Protein AF-A0A0G0F0T9-F1 (afdb_monomer)

pLDDT: mean 78.22, std 23.95, range [22.8, 98.75]

Secondary structure (DSSP, 8-state):
-EEEEEE-SSSEEEEEEEEEES-TTT-EEEEEEEEEEE-HHHHGGGTS--HHHHHHHHHHHHHHHHHHHHHHTT-TT-GGG--EEEEEEESS-HHHHHHHHHHHHHHHHHHTPEEEEEEHHHHHHHHTTS--GGG--SS------PPSSEEEEEE-SS-EEEEEEEETTEEEEEEEBSSS-HHHHHHHHHHHTTPPSSHHHHHHHHHHHHHHTT---SSPPP-TTTT-SS--B--HHHHHHHHHHHHHHHHHHHHHHHTTT---HHHHHHHHHHHTT---------------------S-----SEEEEETTEEEEEEE--

Structure (mmCIF, N/CA/C/O backbone):
data_AF-A0A0G0F0T9-F1
#
_entry.id   AF-A0A0G0F0T9-F1
#
loop_
_atom_site.group_PDB
_atom_site.id
_atom_site.type_symbol
_atom_site.label_atom_id
_atom_site.label_alt_id
_atom_site.label_comp_id
_atom_site.label_asym_id
_atom_site.label_entity_id
_atom_site.label_seq_id
_atom_site.pdbx_PDB_ins_code
_atom_site.Cartn_x
_atom_site.Cartn_y
_atom_site.Cartn_z
_atom_site.occupancy
_atom_site.B_iso_or_equiv
_atom_site.auth_seq_id
_atom_site.auth_comp_id
_atom_site.auth_asym_id
_atom_site.auth_atom_id
_atom_site.pdbx_PDB_model_num
ATOM 1 N N . MET A 1 1 ? -16.634 6.806 16.292 1.00 94.81 1 MET A N 1
ATOM 2 C CA . MET A 1 1 ? -15.921 5.526 16.424 1.00 94.81 1 MET A CA 1
ATOM 3 C C . MET A 1 1 ? -14.438 5.794 16.240 1.00 94.81 1 MET A C 1
ATOM 5 O O . MET A 1 1 ? -14.114 6.564 15.343 1.00 94.81 1 MET A O 1
ATOM 9 N N . ILE A 1 2 ? -13.561 5.230 17.062 1.00 97.50 2 ILE A N 1
ATOM 10 C CA . ILE A 1 2 ? -12.105 5.273 16.886 1.00 97.50 2 ILE A CA 1
ATOM 11 C C . ILE A 1 2 ? -11.628 3.876 16.486 1.00 97.50 2 ILE A C 1
ATOM 13 O O . ILE A 1 2 ? -11.910 2.884 17.157 1.00 97.50 2 ILE A O 1
ATOM 17 N N . ILE A 1 3 ? -10.922 3.819 15.361 1.00 98.06 3 ILE A N 1
ATOM 18 C CA . ILE A 1 3 ? -10.461 2.603 14.695 1.00 98.06 3 ILE A CA 1
ATOM 19 C C . ILE A 1 3 ? -8.937 2.560 14.784 1.00 98.06 3 ILE A C 1
ATOM 21 O O . ILE A 1 3 ? -8.282 3.537 14.416 1.00 98.06 3 ILE A O 1
ATOM 25 N N . LEU A 1 4 ? -8.373 1.432 15.218 1.00 98.56 4 LEU A N 1
ATOM 26 C CA . LEU A 1 4 ? -6.948 1.139 15.060 1.00 98.56 4 LEU A CA 1
ATOM 27 C C . LEU A 1 4 ? -6.735 0.317 13.780 1.00 98.56 4 LEU A C 1
ATOM 29 O O . LEU A 1 4 ? -7.007 -0.878 13.780 1.00 98.56 4 LEU A O 1
ATOM 33 N N . GLY A 1 5 ? -6.261 0.937 12.701 1.00 98.38 5 GLY A N 1
ATOM 34 C CA . GLY A 1 5 ? -5.885 0.244 11.465 1.00 98.38 5 GLY A CA 1
ATOM 35 C C . GLY A 1 5 ? -4.455 -0.299 11.521 1.00 98.38 5 GLY A C 1
ATOM 36 O O . GLY A 1 5 ? -3.550 0.426 11.935 1.00 98.38 5 GLY A O 1
ATOM 37 N N . ILE A 1 6 ? -4.251 -1.545 11.086 1.00 98.75 6 ILE A N 1
ATOM 38 C CA . ILE A 1 6 ? -2.958 -2.246 11.022 1.00 98.75 6 ILE A CA 1
ATOM 39 C C . ILE A 1 6 ? -2.745 -2.783 9.600 1.00 98.75 6 ILE A C 1
ATOM 41 O O . ILE A 1 6 ? -3.566 -3.549 9.094 1.00 98.75 6 ILE A O 1
ATOM 45 N N . GLU A 1 7 ? -1.622 -2.420 8.980 1.00 98.38 7 GLU A N 1
ATOM 46 C CA . GLU A 1 7 ? -1.255 -2.820 7.618 1.00 98.38 7 GLU A CA 1
ATOM 47 C C . GLU A 1 7 ? 0.169 -3.410 7.581 1.00 98.38 7 GLU A C 1
ATOM 49 O O . GLU A 1 7 ? 1.114 -2.835 8.131 1.00 98.38 7 GLU A O 1
ATOM 54 N N . THR A 1 8 ? 0.284 -4.590 6.962 1.00 98.12 8 THR A N 1
ATOM 55 C CA . THR A 1 8 ? 1.507 -5.392 6.769 1.00 98.12 8 THR A CA 1
ATOM 56 C C . THR A 1 8 ? 1.399 -6.290 5.520 1.00 98.12 8 THR A C 1
ATOM 58 O O . THR A 1 8 ? 1.762 -7.466 5.567 1.00 98.12 8 THR A O 1
ATOM 61 N N . SER A 1 9 ? 0.823 -5.803 4.416 1.00 96.50 9 SER A N 1
ATOM 62 C CA . SER A 1 9 ? 0.595 -6.600 3.198 1.00 96.50 9 SER A CA 1
ATOM 63 C C . SER A 1 9 ? 1.867 -6.941 2.413 1.00 96.50 9 SER A C 1
ATOM 65 O O . SER A 1 9 ? 1.925 -8.011 1.808 1.00 96.50 9 SER A O 1
ATOM 67 N N . CYS A 1 10 ? 2.882 -6.070 2.412 1.00 93.94 10 CYS A N 1
ATOM 68 C CA . CYS A 1 10 ? 4.083 -6.214 1.581 1.00 93.94 10 CYS A CA 1
ATOM 69 C C . CYS A 1 10 ? 5.383 -5.983 2.371 1.00 93.94 10 CYS A C 1
ATOM 71 O O . CYS A 1 10 ? 5.885 -6.915 2.997 1.00 93.94 10 CYS A O 1
ATOM 73 N N . ASP A 1 11 ? 5.932 -4.767 2.335 1.00 93.00 11 ASP A N 1
ATOM 74 C CA . ASP A 1 11 ? 7.202 -4.384 2.962 1.00 93.00 11 ASP A CA 1
ATOM 75 C C . ASP A 1 11 ? 7.106 -3.093 3.792 1.00 93.00 11 ASP A C 1
ATOM 77 O O . ASP A 1 11 ? 8.110 -2.517 4.211 1.00 93.00 11 ASP A O 1
ATOM 81 N N . GLU A 1 12 ? 5.886 -2.668 4.112 1.00 94.94 12 GLU A N 1
ATOM 82 C CA . GLU A 1 12 ? 5.613 -1.521 4.974 1.00 94.94 12 GLU A CA 1
ATOM 83 C C . GLU A 1 12 ? 4.852 -1.958 6.225 1.00 94.94 12 GLU A C 1
ATOM 85 O O . GLU A 1 12 ? 3.918 -2.754 6.169 1.00 94.94 12 GLU A O 1
ATOM 90 N N . THR A 1 13 ? 5.290 -1.474 7.386 1.00 98.38 13 THR A N 1
ATOM 91 C CA . THR A 1 13 ? 4.637 -1.735 8.675 1.00 98.38 13 THR A CA 1
ATOM 92 C C . THR A 1 13 ? 3.937 -0.459 9.099 1.00 98.38 13 THR A C 1
ATOM 94 O O . THR A 1 13 ? 4.610 0.482 9.521 1.00 98.38 13 THR A O 1
ATOM 97 N N . ALA A 1 14 ? 2.615 -0.401 8.970 1.00 98.31 14 ALA A N 1
ATOM 98 C CA . ALA A 1 14 ? 1.849 0.810 9.239 1.00 98.31 14 ALA A CA 1
ATOM 99 C C . ALA A 1 14 ? 0.772 0.581 10.303 1.00 98.31 14 ALA A C 1
ATOM 101 O O . ALA A 1 14 ? 0.099 -0.451 10.333 1.00 98.31 14 ALA A O 1
ATOM 102 N N . VAL A 1 15 ? 0.607 1.574 11.178 1.00 98.62 15 VAL A N 1
ATOM 103 C CA . VAL A 1 15 ? -0.479 1.631 12.162 1.00 98.62 15 VAL A CA 1
ATOM 104 C C . VAL A 1 15 ? -1.085 3.029 12.149 1.00 98.62 15 VAL A C 1
ATOM 106 O O . VAL A 1 15 ? -0.369 4.033 12.122 1.00 98.62 15 VAL A O 1
ATOM 109 N N . SER A 1 16 ? -2.413 3.106 12.176 1.00 97.75 16 SER A N 1
ATOM 110 C CA . SER A 1 16 ? -3.157 4.366 12.213 1.00 97.75 16 SER A CA 1
ATOM 111 C C . SER A 1 16 ? -4.284 4.327 13.239 1.00 97.75 16 SER A C 1
ATOM 113 O O . SER A 1 16 ? -4.943 3.309 13.423 1.00 97.75 16 SER A O 1
ATOM 115 N N . VAL A 1 17 ? -4.512 5.454 13.904 1.00 98.06 17 VAL A N 1
ATOM 116 C CA . VAL A 1 17 ? -5.664 5.705 14.769 1.00 98.06 17 VAL A CA 1
ATOM 117 C C . VAL A 1 17 ? -6.556 6.702 14.042 1.00 98.06 17 VAL A C 1
ATOM 119 O O . VAL A 1 17 ? -6.138 7.831 13.772 1.00 98.06 17 VAL A O 1
ATOM 122 N N . ILE A 1 18 ? -7.774 6.290 13.701 1.00 95.81 18 ILE A N 1
ATOM 123 C CA . ILE A 1 18 ? -8.694 7.053 12.852 1.00 95.81 18 ILE A CA 1
ATOM 124 C C . ILE A 1 18 ? -10.019 7.258 13.584 1.00 95.81 18 ILE A C 1
ATOM 126 O O . ILE A 1 18 ? -10.677 6.299 13.979 1.00 95.81 18 ILE A O 1
ATOM 130 N N . GLU A 1 19 ? -10.450 8.510 13.717 1.00 94.94 19 GLU A N 1
ATOM 131 C CA . GLU A 1 19 ? -11.810 8.845 14.125 1.00 94.94 19 GLU A CA 1
ATOM 132 C C . GLU A 1 19 ? -12.741 8.811 12.903 1.00 94.94 19 GLU A C 1
ATOM 134 O O . GLU A 1 19 ? -12.547 9.556 11.943 1.00 94.94 19 GLU A O 1
ATOM 139 N N . ALA A 1 20 ? -13.774 7.971 12.957 1.00 92.44 20 ALA A N 1
ATOM 140 C CA . ALA A 1 20 ? -14.830 7.843 11.959 1.00 92.44 20 ALA A CA 1
ATOM 141 C C . ALA A 1 20 ? -16.178 8.364 12.497 1.00 92.44 20 ALA A C 1
ATOM 143 O O . ALA A 1 20 ? -16.595 8.031 13.619 1.00 92.44 20 ALA A O 1
ATOM 144 N N . LYS A 1 21 ? -16.865 9.174 11.680 1.00 90.88 21 LYS A N 1
ATOM 145 C CA . LYS A 1 21 ? -18.158 9.828 11.957 1.00 90.88 21 LYS A CA 1
ATOM 146 C C . LYS A 1 21 ? -19.073 9.799 10.722 1.00 90.88 21 LYS A C 1
ATOM 148 O O . LYS A 1 21 ? -18.594 9.763 9.592 1.00 90.88 21 LYS A O 1
ATOM 153 N N . GLY A 1 22 ? -20.387 9.894 10.944 1.00 87.31 22 GLY A N 1
ATOM 154 C CA . GLY A 1 22 ? -21.409 9.895 9.886 1.00 87.31 22 GLY A CA 1
ATOM 155 C C . GLY A 1 22 ? -21.954 8.503 9.544 1.00 87.31 22 GLY A C 1
ATOM 156 O O . GLY A 1 22 ? -21.683 7.530 10.242 1.00 87.31 22 GLY A O 1
ATOM 157 N N . ASP A 1 23 ? -22.744 8.434 8.472 1.00 83.81 23 ASP A N 1
ATOM 158 C CA . ASP A 1 23 ? -23.274 7.201 7.870 1.00 83.81 23 ASP A CA 1
ATOM 159 C C . ASP A 1 23 ? -22.610 6.921 6.506 1.00 83.81 23 ASP A C 1
ATOM 161 O O . ASP A 1 23 ? -21.835 7.736 6.009 1.00 83.81 23 ASP A O 1
ATOM 165 N N . LEU A 1 24 ? -22.964 5.817 5.835 1.00 80.62 24 LEU A N 1
ATOM 166 C CA . LEU A 1 24 ? -22.437 5.467 4.500 1.00 80.62 24 LEU A CA 1
ATOM 167 C C . LEU A 1 24 ? -22.703 6.522 3.396 1.00 80.62 24 LEU A C 1
ATOM 169 O O . LEU A 1 24 ? -22.146 6.412 2.306 1.00 80.62 24 LEU A O 1
ATOM 173 N N . LYS A 1 25 ? -23.537 7.543 3.648 1.00 78.19 25 LYS A N 1
ATOM 174 C CA . LYS A 1 25 ? -23.835 8.660 2.729 1.00 78.19 25 LYS A CA 1
ATOM 175 C C . LYS A 1 25 ? -23.106 9.960 3.099 1.00 78.19 25 LYS A C 1
ATOM 177 O O . LYS A 1 25 ? -23.183 10.927 2.329 1.00 78.19 25 LYS A O 1
ATOM 182 N N . SER A 1 26 ? -22.462 10.000 4.270 1.00 80.19 26 SER A N 1
ATOM 183 C CA . SER A 1 26 ? -21.896 11.195 4.915 1.00 80.19 26 SER A CA 1
ATOM 184 C C . SER A 1 26 ? -20.602 10.938 5.712 1.00 80.19 26 SER A C 1
ATOM 186 O O . SER A 1 26 ? -20.233 11.768 6.552 1.00 80.19 26 SER A O 1
ATOM 188 N N . LEU A 1 27 ? -19.922 9.815 5.434 1.00 84.56 27 LEU A N 1
ATOM 189 C CA . LEU A 1 27 ? -18.663 9.392 6.057 1.00 84.56 27 LEU A CA 1
ATOM 190 C C . LEU A 1 27 ? -17.657 10.543 6.149 1.00 84.56 27 LEU A C 1
ATOM 192 O O . LEU A 1 27 ? -17.376 11.231 5.169 1.00 84.56 27 LEU A O 1
ATOM 196 N N . GLN A 1 28 ? -17.107 10.725 7.343 1.00 85.12 28 GLN A N 1
ATOM 197 C CA . GLN A 1 28 ? -16.040 11.667 7.649 1.00 85.12 28 GLN A CA 1
ATOM 198 C C . GLN A 1 28 ? -14.993 10.941 8.486 1.00 85.12 28 GLN A C 1
ATOM 200 O O . GLN A 1 28 ? -15.313 10.378 9.536 1.00 85.12 28 GLN A O 1
ATOM 205 N N . PHE A 1 29 ? -13.749 10.986 8.019 1.00 88.25 29 PHE A N 1
ATOM 206 C CA . PHE A 1 29 ? -12.599 10.406 8.697 1.00 88.25 29 PHE A CA 1
ATOM 207 C C . PHE A 1 29 ? -11.619 11.503 9.105 1.00 88.25 29 PHE A C 1
ATOM 209 O O . PHE A 1 29 ? -11.365 12.438 8.345 1.00 88.25 29 PHE A O 1
ATOM 216 N N . LYS A 1 30 ? -11.045 11.370 10.300 1.00 90.56 30 LYS A N 1
ATOM 217 C CA . LYS A 1 30 ? -9.940 12.192 10.789 1.00 90.56 30 LYS A CA 1
ATOM 218 C C . LYS A 1 30 ? -8.843 11.266 11.303 1.00 90.56 30 LYS A C 1
ATOM 220 O O . LYS A 1 30 ? -9.084 10.471 12.208 1.00 90.56 30 LYS A O 1
ATOM 225 N N . ILE A 1 31 ? -7.633 11.392 10.766 1.00 93.38 31 ILE A N 1
ATOM 226 C CA . ILE A 1 31 ? -6.457 10.733 11.343 1.00 93.38 31 ILE A CA 1
ATOM 227 C C . ILE A 1 31 ? -6.165 11.422 12.682 1.00 93.38 31 ILE A C 1
ATOM 229 O O . ILE A 1 31 ? -6.009 12.642 12.734 1.00 93.38 31 ILE A O 1
ATOM 233 N N . LEU A 1 32 ? -6.142 10.651 13.769 1.00 95.38 32 LEU A N 1
ATOM 234 C CA . LEU A 1 32 ? -5.699 11.124 15.081 1.00 95.38 32 LEU A CA 1
ATOM 235 C C . LEU A 1 32 ? -4.183 10.960 15.213 1.00 95.38 32 LEU A C 1
ATOM 237 O O . LEU A 1 32 ? -3.505 11.875 15.657 1.00 95.38 32 LEU A O 1
ATOM 241 N N . GLY A 1 33 ? -3.646 9.831 14.749 1.00 96.19 33 GLY A N 1
ATOM 242 C CA . GLY A 1 33 ? -2.210 9.589 14.665 1.00 96.19 33 GLY A CA 1
ATOM 243 C C . GLY A 1 33 ? -1.896 8.451 13.702 1.00 96.19 33 GLY A C 1
ATOM 244 O O . GLY A 1 33 ? -2.709 7.550 13.510 1.00 96.19 33 GLY A O 1
ATOM 245 N N . SER A 1 34 ? -0.723 8.484 13.077 1.00 96.31 34 SER A N 1
ATOM 246 C CA . SER A 1 34 ? -0.254 7.413 12.196 1.00 96.31 34 SER A CA 1
ATOM 247 C C . SER A 1 34 ? 1.265 7.294 12.221 1.00 96.31 34 SER A C 1
ATOM 249 O O . SER A 1 34 ? 1.987 8.282 12.389 1.00 96.31 34 SER A O 1
ATOM 251 N N . ALA A 1 35 ? 1.755 6.073 12.052 1.00 97.69 35 ALA A N 1
ATOM 252 C CA . ALA A 1 35 ? 3.169 5.767 11.912 1.00 97.69 35 ALA A CA 1
ATOM 253 C C . ALA A 1 35 ? 3.349 4.705 10.822 1.00 97.69 35 ALA A C 1
ATOM 255 O O . ALA A 1 35 ? 2.504 3.822 10.660 1.00 97.69 35 ALA A O 1
ATOM 256 N N . VAL A 1 36 ? 4.444 4.812 10.070 1.00 97.06 36 VAL A N 1
ATOM 257 C CA . VAL A 1 36 ? 4.799 3.906 8.972 1.00 97.06 36 VAL A CA 1
ATOM 258 C C . VAL A 1 36 ? 6.293 3.627 9.053 1.00 97.06 36 VAL A C 1
ATOM 260 O O . VAL A 1 36 ? 7.099 4.550 9.162 1.00 97.06 36 VAL A O 1
ATOM 263 N N . ASN A 1 37 ? 6.667 2.355 8.983 1.00 96.88 37 ASN A N 1
ATOM 264 C CA . ASN A 1 37 ? 8.044 1.911 8.848 1.00 96.88 37 ASN A CA 1
ATOM 265 C C . ASN A 1 37 ? 8.191 1.115 7.544 1.00 96.88 37 ASN A C 1
ATOM 267 O O . ASN A 1 37 ? 7.752 -0.034 7.463 1.00 96.88 37 ASN A O 1
ATOM 271 N N . SER A 1 38 ? 8.783 1.754 6.535 1.00 94.56 38 SER A N 1
ATOM 272 C CA . SER A 1 38 ? 9.048 1.167 5.218 1.00 94.56 38 SER A CA 1
ATOM 273 C C . SER A 1 38 ? 10.383 0.417 5.210 1.00 94.56 38 SER A C 1
ATOM 275 O O . SER A 1 38 ? 11.371 0.882 5.785 1.00 94.56 38 SER A O 1
ATOM 277 N N . GLN A 1 39 ? 10.426 -0.748 4.563 1.00 92.81 39 GLN A N 1
ATOM 278 C CA . GLN A 1 39 ? 11.596 -1.633 4.517 1.00 92.81 39 GLN A CA 1
ATOM 279 C C . GLN A 1 39 ? 12.408 -1.497 3.211 1.00 92.81 39 GLN A C 1
ATOM 281 O O . GLN A 1 39 ? 13.336 -2.275 2.981 1.00 92.81 39 GLN A O 1
ATOM 286 N N . ILE A 1 40 ? 12.110 -0.510 2.358 1.00 88.88 40 ILE A N 1
ATOM 287 C CA . ILE A 1 40 ? 12.749 -0.317 1.041 1.00 88.88 40 ILE A CA 1
ATOM 288 C C . ILE A 1 40 ? 14.287 -0.430 1.087 1.00 88.88 40 ILE A C 1
ATOM 290 O O . ILE A 1 40 ? 14.880 -1.132 0.265 1.00 88.88 40 ILE A O 1
ATOM 294 N N . GLU A 1 41 ? 14.952 0.191 2.071 1.00 91.06 41 GLU A N 1
ATOM 295 C CA . GLU A 1 41 ? 16.422 0.173 2.168 1.00 91.06 41 GLU A CA 1
ATOM 296 C C . GLU A 1 41 ? 17.024 -1.215 2.436 1.00 91.06 41 GLU A C 1
ATOM 298 O O . GLU A 1 41 ? 18.165 -1.464 2.045 1.00 91.06 41 GLU A O 1
ATOM 303 N N . ILE A 1 42 ? 16.281 -2.138 3.060 1.00 92.25 42 ILE A N 1
ATOM 304 C CA . ILE A 1 42 ? 16.764 -3.506 3.313 1.00 92.25 42 ILE A CA 1
ATOM 305 C C . ILE A 1 42 ? 16.397 -4.489 2.195 1.00 92.25 42 ILE A C 1
ATOM 307 O O . ILE A 1 42 ? 17.062 -5.515 2.064 1.00 92.25 42 ILE A O 1
ATOM 311 N N . HIS A 1 43 ? 15.398 -4.171 1.364 1.00 88.69 43 HIS A N 1
ATOM 312 C CA . HIS A 1 43 ? 15.048 -4.953 0.168 1.00 88.69 43 HIS A CA 1
ATOM 313 C C . HIS A 1 43 ? 15.838 -4.520 -1.077 1.00 88.69 43 HIS A C 1
ATOM 315 O O . HIS A 1 43 ? 16.093 -5.340 -1.958 1.00 88.69 43 HIS A O 1
ATOM 321 N N . LYS A 1 44 ? 16.326 -3.270 -1.124 1.00 87.50 44 LYS A N 1
ATOM 322 C CA . LYS A 1 44 ? 17.209 -2.730 -2.181 1.00 87.50 44 LYS A CA 1
ATOM 323 C C . LYS A 1 44 ? 18.319 -3.690 -2.655 1.00 87.50 44 LYS A C 1
ATOM 325 O O . LYS A 1 44 ? 18.421 -3.877 -3.867 1.00 87.50 44 LYS A O 1
ATOM 330 N N . PRO A 1 45 ? 19.119 -4.337 -1.776 1.00 88.44 45 PRO A N 1
ATOM 331 C CA . PRO A 1 45 ? 20.182 -5.261 -2.194 1.00 88.44 45 PRO A CA 1
ATOM 332 C C . PRO A 1 45 ? 19.691 -6.522 -2.921 1.00 88.44 45 PRO A C 1
ATOM 334 O O . PRO A 1 45 ? 20.467 -7.156 -3.631 1.00 88.44 45 PRO A O 1
ATOM 337 N N . TYR A 1 46 ? 18.417 -6.887 -2.751 1.00 86.31 46 TYR A N 1
ATOM 338 C CA . TYR A 1 46 ? 17.782 -8.042 -3.391 1.00 86.31 46 TYR A CA 1
ATOM 339 C C . TYR A 1 46 ? 17.080 -7.674 -4.712 1.00 86.31 46 TYR A C 1
ATOM 341 O O . TYR A 1 46 ? 16.687 -8.564 -5.466 1.00 86.31 46 TYR A O 1
ATOM 349 N N . GLY A 1 47 ? 16.937 -6.377 -5.021 1.00 81.75 47 GLY A N 1
ATOM 350 C CA . GLY A 1 47 ? 16.260 -5.892 -6.229 1.00 81.75 47 GLY A CA 1
ATOM 351 C C . GLY A 1 47 ? 14.746 -6.146 -6.246 1.00 81.75 47 GLY A C 1
ATOM 352 O O . GLY A 1 47 ? 14.175 -6.290 -7.329 1.00 81.75 47 GLY A O 1
ATOM 353 N N . GLY A 1 48 ? 14.134 -6.249 -5.062 1.00 84.25 48 GLY A N 1
ATOM 354 C CA . GLY A 1 48 ? 12.717 -6.532 -4.830 1.00 84.25 48 GLY A CA 1
ATOM 355 C C . GLY A 1 48 ? 12.482 -7.068 -3.411 1.00 84.25 48 GLY A C 1
ATOM 356 O O . GLY A 1 48 ? 13.432 -7.424 -2.713 1.00 84.25 48 GLY A O 1
ATOM 357 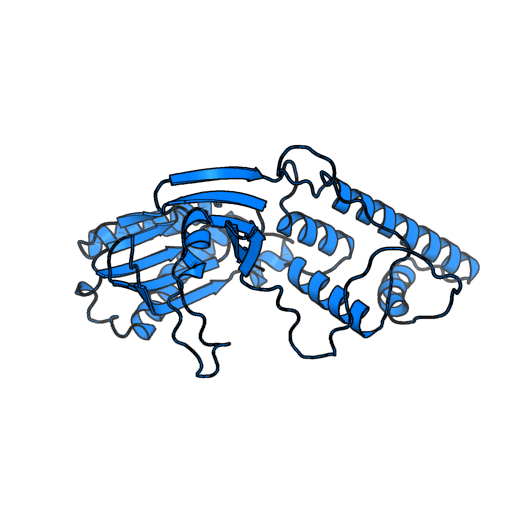N N . VAL A 1 49 ? 11.222 -7.123 -2.973 1.00 88.56 49 VAL A N 1
ATOM 358 C CA . VAL A 1 49 ? 10.849 -7.535 -1.607 1.00 88.56 49 VAL A CA 1
ATOM 359 C C . VAL A 1 49 ? 11.148 -9.015 -1.354 1.00 88.56 49 VAL A C 1
ATOM 361 O O . VAL A 1 49 ? 10.688 -9.887 -2.090 1.00 88.56 49 VAL A O 1
ATOM 364 N N . PHE A 1 50 ? 11.874 -9.319 -0.272 1.00 92.44 50 PHE A N 1
ATOM 365 C CA . PHE A 1 50 ? 12.159 -10.693 0.150 1.00 92.44 50 PHE A CA 1
ATOM 366 C C . PHE A 1 50 ? 11.217 -11.132 1.299 1.00 92.44 50 PHE A C 1
ATOM 368 O O . PHE A 1 50 ? 11.391 -10.673 2.434 1.00 92.44 50 PHE A O 1
ATOM 375 N N . PRO A 1 51 ? 10.233 -12.037 1.078 1.00 92.12 51 PRO A N 1
ATOM 376 C CA . PRO A 1 51 ? 9.118 -12.240 2.019 1.00 92.12 51 PRO A CA 1
ATOM 377 C C . PRO A 1 51 ? 9.512 -12.707 3.430 1.00 92.12 51 PRO A C 1
ATOM 379 O O . PRO A 1 51 ? 8.885 -12.321 4.417 1.00 92.12 51 PRO A O 1
ATOM 382 N N . ALA A 1 52 ? 10.571 -13.515 3.551 1.00 92.94 52 ALA A N 1
ATOM 383 C CA . ALA A 1 52 ? 11.064 -13.988 4.847 1.00 92.94 52 ALA A CA 1
ATOM 384 C C . ALA A 1 52 ? 11.716 -12.866 5.680 1.00 92.94 52 ALA A C 1
ATOM 386 O O . ALA A 1 52 ? 11.638 -12.883 6.909 1.00 92.94 52 ALA A O 1
ATOM 387 N N . LEU A 1 53 ? 12.330 -11.881 5.014 1.00 95.00 53 LEU A N 1
ATOM 388 C CA . LEU A 1 53 ? 12.866 -10.676 5.648 1.00 95.00 53 LEU A CA 1
ATOM 389 C C . LEU A 1 53 ? 11.737 -9.714 6.029 1.00 95.00 53 LEU A C 1
ATOM 391 O O . LEU A 1 53 ? 11.738 -9.210 7.150 1.00 95.00 53 LEU A O 1
ATOM 395 N N . ALA A 1 54 ? 10.740 -9.541 5.154 1.00 95.38 54 ALA A N 1
ATOM 396 C CA . ALA A 1 54 ? 9.601 -8.668 5.425 1.00 95.38 54 ALA A CA 1
ATOM 397 C C . ALA A 1 54 ? 8.827 -9.098 6.679 1.00 95.38 54 ALA A C 1
ATOM 399 O O . ALA A 1 54 ? 8.682 -8.321 7.625 1.00 95.38 54 ALA A O 1
ATOM 400 N N . LYS A 1 55 ? 8.467 -10.388 6.767 1.00 96.81 55 LYS A N 1
ATOM 401 C CA . LYS A 1 55 ? 7.897 -11.011 7.975 1.00 96.81 55 LYS A CA 1
ATOM 402 C C . LYS A 1 55 ? 8.695 -10.700 9.248 1.00 96.81 55 LYS A C 1
ATOM 404 O O . LYS A 1 55 ? 8.109 -10.412 10.292 1.00 96.81 55 LYS A O 1
ATOM 409 N N . ARG A 1 56 ? 10.030 -10.767 9.176 1.00 97.19 56 ARG A N 1
ATOM 410 C CA . ARG A 1 56 ? 10.914 -10.547 10.330 1.00 97.19 56 ARG A CA 1
ATOM 411 C C . ARG A 1 56 ? 10.869 -9.099 10.817 1.00 97.19 56 ARG A C 1
ATOM 413 O O . ARG A 1 56 ? 10.801 -8.881 12.025 1.00 97.19 56 ARG A O 1
ATOM 420 N N . GLU A 1 57 ? 10.880 -8.123 9.913 1.00 97.62 57 GLU A N 1
ATOM 421 C CA . GLU A 1 57 ? 10.818 -6.717 10.319 1.00 97.62 57 GLU A CA 1
ATOM 422 C C . GLU A 1 57 ? 9.403 -6.279 10.723 1.00 97.62 57 GLU A C 1
ATOM 424 O O . GLU A 1 57 ? 9.286 -5.521 11.680 1.00 97.62 57 GLU A O 1
ATOM 429 N N . HIS A 1 58 ? 8.323 -6.819 10.138 1.00 98.44 58 HIS A N 1
ATOM 430 C CA . HIS A 1 58 ? 6.969 -6.588 10.672 1.00 98.44 58 HIS A CA 1
ATOM 431 C C . HIS A 1 58 ? 6.851 -7.066 12.131 1.00 98.44 58 HIS A C 1
ATOM 433 O O . HIS A 1 58 ? 6.371 -6.319 12.983 1.00 98.44 58 HIS A O 1
ATOM 439 N N . LEU A 1 59 ? 7.353 -8.270 12.452 1.00 97.62 59 LEU A N 1
ATOM 440 C CA . LEU A 1 59 ? 7.367 -8.810 13.825 1.00 97.62 59 LEU A CA 1
ATOM 441 C C . LEU A 1 59 ? 8.127 -7.904 14.807 1.00 97.62 59 LEU A C 1
ATOM 443 O O . LEU A 1 59 ? 7.752 -7.804 15.974 1.00 97.62 59 LEU A O 1
ATOM 447 N N . ARG A 1 60 ? 9.199 -7.262 14.336 1.00 97.81 60 ARG A N 1
ATOM 448 C CA . ARG A 1 60 ? 10.050 -6.356 15.114 1.00 97.81 60 ARG A CA 1
ATOM 449 C C . ARG A 1 60 ? 9.422 -4.972 15.292 1.00 97.81 60 ARG A C 1
ATOM 451 O O . ARG A 1 60 ? 9.520 -4.395 16.372 1.00 97.81 60 ARG A O 1
ATOM 458 N N . ASN A 1 61 ? 8.809 -4.441 14.237 1.00 98.31 61 ASN A N 1
ATOM 459 C CA . ASN A 1 61 ? 8.454 -3.029 14.147 1.00 98.31 61 ASN A CA 1
ATOM 460 C C . ASN A 1 61 ? 6.993 -2.761 14.532 1.00 98.31 61 ASN A C 1
ATOM 462 O O . ASN A 1 61 ? 6.720 -1.677 15.036 1.00 98.31 61 ASN A O 1
ATOM 466 N N . LEU A 1 62 ? 6.074 -3.731 14.407 1.00 98.50 62 LEU A N 1
ATOM 467 C CA . LEU A 1 62 ? 4.663 -3.566 14.800 1.00 98.50 62 LEU A CA 1
ATOM 468 C C . LEU A 1 62 ? 4.460 -2.970 16.211 1.00 98.50 62 LEU A C 1
ATOM 470 O O . LEU A 1 62 ? 3.683 -2.022 16.322 1.00 98.50 62 LEU A O 1
ATOM 474 N N . PRO A 1 63 ? 5.160 -3.416 17.279 1.00 98.19 63 PRO A N 1
ATOM 475 C CA . PRO A 1 63 ? 5.024 -2.806 18.607 1.00 98.19 63 PRO A CA 1
ATOM 476 C C . PRO A 1 63 ? 5.497 -1.345 18.665 1.00 98.19 63 PRO A C 1
ATOM 478 O O . PRO A 1 63 ? 4.918 -0.541 19.391 1.00 98.19 63 PRO A O 1
ATOM 481 N N . LEU A 1 64 ? 6.533 -0.999 17.894 1.00 98.25 64 LEU A N 1
ATOM 482 C CA . LEU A 1 64 ? 7.128 0.340 17.855 1.00 98.25 64 LEU A CA 1
ATOM 483 C C . LEU A 1 64 ? 6.223 1.316 17.092 1.00 98.25 64 LEU A C 1
ATOM 485 O O . LEU A 1 64 ? 5.908 2.394 17.592 1.00 98.25 64 LEU A O 1
ATOM 489 N N . VAL A 1 65 ? 5.753 0.899 15.912 1.00 98.25 65 VAL A N 1
ATOM 490 C CA . VAL A 1 65 ? 4.824 1.663 15.066 1.00 98.25 65 VAL A CA 1
ATOM 491 C C . VAL A 1 65 ? 3.475 1.846 15.774 1.00 98.25 65 VAL A C 1
ATOM 493 O O . VAL A 1 65 ? 2.906 2.936 15.730 1.00 98.25 65 VAL A O 1
ATOM 496 N N . LEU A 1 66 ? 2.996 0.832 16.507 1.00 98.56 66 LEU A N 1
ATOM 497 C CA . LEU A 1 66 ? 1.820 0.952 17.371 1.00 98.56 66 LEU A CA 1
ATOM 498 C C . LEU A 1 66 ? 2.016 2.012 18.464 1.00 98.56 66 LEU A C 1
ATOM 500 O O . LEU A 1 66 ? 1.168 2.890 18.614 1.00 98.56 66 LEU A O 1
ATOM 504 N N . GLU A 1 67 ? 3.119 1.962 19.220 1.00 98.06 67 GLU A N 1
ATOM 505 C CA . GLU A 1 67 ? 3.364 2.940 20.288 1.00 98.06 67 GLU A CA 1
ATOM 506 C C . GLU A 1 67 ? 3.485 4.371 19.733 1.00 98.06 67 GLU A C 1
ATOM 508 O O . GLU A 1 67 ? 2.989 5.318 20.344 1.00 98.06 67 GLU A O 1
ATOM 513 N N . GLU A 1 68 ? 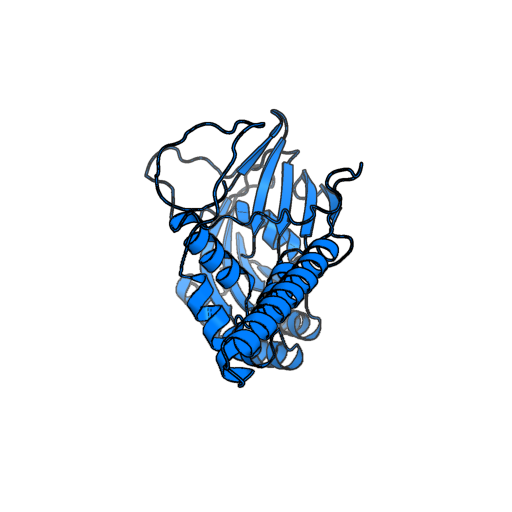4.106 4.543 18.564 1.00 98.31 68 GLU A N 1
ATOM 514 C CA . GLU A 1 68 ? 4.227 5.837 17.891 1.00 98.31 68 GLU A CA 1
ATOM 515 C C . GLU A 1 68 ? 2.869 6.378 17.412 1.00 98.31 68 GLU A C 1
ATOM 517 O O . GLU A 1 68 ? 2.554 7.545 17.658 1.00 98.31 68 GLU A O 1
ATOM 522 N N . ALA A 1 69 ? 2.032 5.542 16.787 1.00 98.25 69 ALA A N 1
ATOM 523 C CA . ALA A 1 69 ? 0.693 5.932 16.344 1.00 98.25 69 ALA A CA 1
ATOM 524 C C . ALA A 1 69 ? -0.215 6.320 17.528 1.00 98.25 69 ALA A C 1
ATOM 526 O O . ALA A 1 69 ? -0.895 7.345 17.467 1.00 98.25 69 ALA A O 1
ATOM 527 N N . LEU A 1 70 ? -0.172 5.558 18.629 1.00 98.19 70 LEU A N 1
ATOM 528 C CA . LEU A 1 70 ? -0.929 5.840 19.855 1.00 98.19 70 LEU A CA 1
ATOM 529 C C . LEU A 1 70 ? -0.460 7.115 20.577 1.00 98.19 70 LEU A C 1
ATOM 531 O O . LEU A 1 70 ? -1.292 7.848 21.115 1.00 98.19 70 LEU A O 1
ATOM 535 N N . LYS A 1 71 ? 0.852 7.405 20.570 1.00 97.75 71 LYS A N 1
ATOM 536 C CA . LYS A 1 71 ? 1.417 8.675 21.071 1.00 97.75 71 LYS A CA 1
ATOM 537 C C . LYS A 1 71 ? 0.945 9.861 20.235 1.00 97.75 71 LYS A C 1
ATOM 539 O O . LYS A 1 71 ? 0.475 10.844 20.793 1.00 97.75 71 LYS A O 1
ATOM 544 N N . LYS A 1 72 ? 1.040 9.766 18.904 1.00 97.44 72 LYS A N 1
ATOM 545 C CA . LYS A 1 72 ? 0.586 10.821 17.978 1.00 97.44 72 LYS A CA 1
ATOM 546 C C . LYS A 1 72 ? -0.910 11.120 18.118 1.00 97.44 72 LYS A C 1
ATOM 548 O O . LYS A 1 72 ? -1.308 12.265 17.951 1.00 97.44 72 LYS A O 1
ATOM 553 N N . ALA A 1 73 ? -1.705 10.102 18.447 1.00 96.94 73 ALA A N 1
ATOM 554 C CA . ALA A 1 73 ? -3.147 10.201 18.641 1.00 96.94 73 ALA A CA 1
ATOM 555 C C . ALA A 1 73 ? -3.595 10.670 20.040 1.00 96.94 73 ALA A C 1
ATOM 557 O O . ALA A 1 73 ? -4.797 10.825 20.238 1.00 96.94 73 ALA A O 1
ATOM 558 N N . ASP A 1 74 ? -2.673 10.874 20.989 1.00 96.19 74 ASP A N 1
ATOM 559 C CA . ASP A 1 74 ? -2.958 11.251 22.387 1.00 96.19 74 ASP A CA 1
ATOM 560 C C . ASP A 1 74 ? -3.903 10.269 23.127 1.00 96.19 74 ASP A C 1
ATOM 562 O O . ASP A 1 74 ? -4.777 10.649 23.909 1.00 96.19 74 ASP A O 1
ATOM 566 N N . ILE A 1 75 ? -3.747 8.963 22.850 1.00 95.12 75 ILE A N 1
ATOM 567 C CA . ILE A 1 75 ? -4.537 7.883 23.480 1.00 95.12 75 ILE A CA 1
ATOM 568 C C . ILE A 1 75 ? -3.700 6.713 24.021 1.00 95.12 75 ILE A C 1
ATOM 570 O O . ILE A 1 75 ? -4.265 5.692 24.404 1.00 95.12 75 ILE A O 1
ATOM 574 N N . LYS A 1 76 ? -2.363 6.820 24.067 1.00 91.94 76 LYS A N 1
ATOM 575 C CA . LYS A 1 76 ? -1.492 5.718 24.530 1.00 91.94 76 LYS A CA 1
ATOM 576 C C . LYS A 1 76 ? -1.895 5.179 25.909 1.00 91.94 76 LYS A C 1
ATOM 578 O O . LYS A 1 76 ? -1.908 3.966 26.101 1.00 91.94 76 LYS A O 1
ATOM 583 N N . ASP A 1 77 ? -2.221 6.073 26.836 1.00 92.38 77 ASP A N 1
ATOM 584 C CA . ASP A 1 77 ? -2.533 5.727 28.226 1.00 92.38 77 ASP A CA 1
ATOM 585 C C . ASP A 1 77 ? -4.053 5.568 28.471 1.00 92.38 77 ASP A C 1
ATOM 587 O O . ASP A 1 77 ? -4.488 5.386 29.604 1.00 92.38 77 ASP A O 1
ATOM 591 N N . ASP A 1 78 ? -4.862 5.613 27.403 1.00 93.44 78 ASP A N 1
ATOM 592 C CA . ASP A 1 78 ? -6.328 5.506 27.413 1.00 93.44 78 ASP A CA 1
ATOM 593 C C . ASP A 1 78 ? -6.803 4.696 26.191 1.00 93.44 78 ASP A C 1
ATOM 595 O O . ASP A 1 78 ? -7.435 5.193 25.253 1.00 93.44 78 ASP A O 1
ATOM 599 N N . LEU A 1 79 ? -6.421 3.417 26.190 1.00 92.94 79 LEU A N 1
ATOM 600 C CA . LEU A 1 79 ? -6.697 2.464 25.110 1.00 92.94 79 LEU A CA 1
ATOM 601 C C . LEU A 1 79 ? -8.187 2.110 24.995 1.00 92.94 79 LEU A C 1
ATOM 603 O O . LEU A 1 79 ? -8.619 1.589 23.965 1.00 92.94 79 LEU A O 1
ATOM 607 N N . ASP A 1 80 ? -8.985 2.405 26.024 1.00 94.12 80 ASP A N 1
ATOM 608 C CA . ASP A 1 80 ? -10.413 2.102 26.021 1.00 94.12 80 ASP A CA 1
ATOM 609 C C . ASP A 1 80 ? -11.208 2.943 25.023 1.00 94.12 80 ASP A C 1
ATOM 611 O O . ASP A 1 80 ? -12.223 2.464 24.513 1.00 94.12 80 ASP A O 1
ATOM 615 N N . LYS 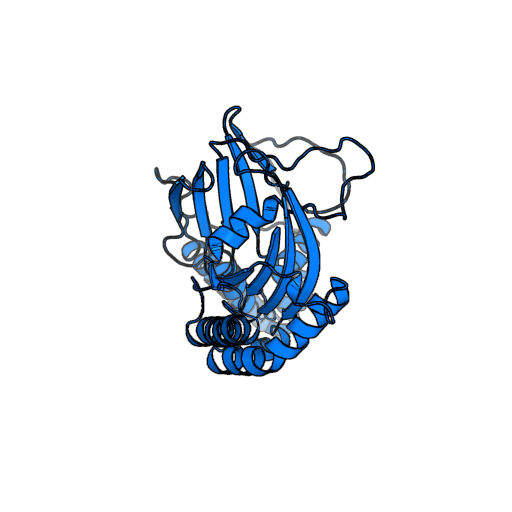A 1 81 ? -10.683 4.120 24.652 1.00 96.00 81 LYS A N 1
ATOM 616 C CA . LYS A 1 81 ? -11.167 4.950 23.539 1.00 96.00 81 LYS A CA 1
ATOM 617 C C . LYS A 1 81 ? -11.204 4.232 22.188 1.00 96.00 81 LYS A C 1
ATOM 619 O O . LYS A 1 81 ? -11.929 4.687 21.310 1.00 96.00 81 LYS A O 1
ATOM 624 N N . ILE A 1 82 ? -10.415 3.175 21.979 1.00 98.06 82 ILE A N 1
ATOM 625 C CA . ILE A 1 82 ? -10.439 2.392 20.736 1.00 98.06 82 ILE A CA 1
ATOM 626 C C . ILE A 1 82 ? -11.684 1.501 20.760 1.00 98.06 82 ILE A C 1
ATOM 628 O O . ILE A 1 82 ? -11.841 0.688 21.669 1.00 98.06 82 ILE A O 1
ATOM 632 N N . ASP A 1 83 ? -12.549 1.628 19.753 1.00 98.19 83 ASP A N 1
ATOM 633 C CA . ASP A 1 83 ? -13.754 0.801 19.622 1.00 98.19 83 ASP A CA 1
ATOM 634 C C . ASP A 1 83 ? -13.431 -0.546 18.953 1.00 98.19 83 ASP A C 1
ATOM 636 O O . ASP A 1 83 ? -13.849 -1.608 19.421 1.00 98.19 83 ASP A O 1
ATOM 640 N N . ILE A 1 84 ? -12.677 -0.501 17.847 1.00 98.38 84 ILE A N 1
ATOM 641 C CA . ILE A 1 84 ? -12.351 -1.658 17.001 1.00 98.38 84 ILE A CA 1
ATOM 642 C C . ILE A 1 84 ? -10.912 -1.605 16.475 1.00 98.38 84 ILE A C 1
ATOM 644 O O . ILE A 1 84 ? -10.325 -0.534 16.300 1.00 98.38 84 ILE A O 1
ATOM 648 N N . ILE A 1 85 ? -10.373 -2.780 16.159 1.00 98.75 85 ILE A N 1
ATOM 649 C CA . ILE A 1 85 ? -9.116 -2.958 15.429 1.00 98.75 85 ILE A CA 1
ATOM 650 C C . ILE A 1 85 ? -9.463 -3.420 14.011 1.00 98.75 85 ILE A C 1
ATOM 652 O O . ILE A 1 85 ? -10.228 -4.363 13.843 1.00 98.75 85 ILE A O 1
ATOM 656 N N . ALA A 1 86 ? -8.904 -2.776 12.993 1.00 98.56 86 ALA A N 1
ATOM 657 C CA . ALA A 1 86 ? -9.001 -3.181 11.595 1.00 98.56 86 ALA A CA 1
ATOM 658 C C . ALA A 1 86 ? -7.635 -3.701 11.126 1.00 98.56 86 ALA A C 1
ATOM 660 O O . ALA A 1 86 ? -6.613 -3.081 11.421 1.00 98.56 86 ALA A O 1
ATOM 661 N N . VAL A 1 87 ? -7.594 -4.833 10.421 1.00 98.75 87 VAL A N 1
ATOM 662 C CA . VAL A 1 87 ? -6.334 -5.449 9.97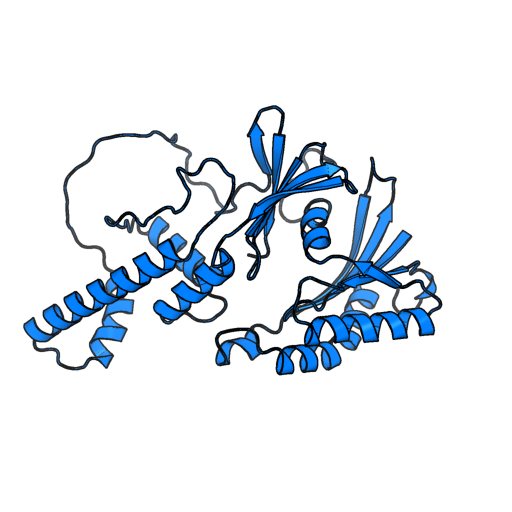7 1.00 98.75 87 VAL A CA 1
ATOM 663 C C . VAL A 1 87 ? -6.437 -6.001 8.562 1.00 98.75 87 VAL A C 1
ATOM 665 O O . VAL A 1 87 ? -7.359 -6.755 8.242 1.00 98.75 87 VAL A O 1
ATOM 668 N N . THR A 1 88 ? -5.468 -5.652 7.715 1.00 98.50 88 THR A N 1
ATOM 669 C CA . THR A 1 88 ? -5.435 -6.132 6.332 1.00 98.50 88 THR A CA 1
ATOM 670 C C . THR A 1 88 ? -5.201 -7.641 6.275 1.00 98.50 88 THR A C 1
ATOM 672 O O . THR A 1 88 ? -4.203 -8.153 6.783 1.00 98.50 88 THR A O 1
ATOM 675 N N . VAL A 1 89 ? -6.123 -8.356 5.620 1.00 98.12 89 VAL A N 1
ATOM 676 C CA . VAL A 1 89 ? -6.047 -9.815 5.403 1.00 98.12 89 VAL A CA 1
ATOM 677 C C . VAL A 1 89 ? -5.662 -10.210 3.975 1.00 98.12 89 VAL A C 1
ATOM 679 O O . VAL A 1 89 ? -5.376 -11.377 3.723 1.00 98.12 89 VAL A O 1
ATOM 682 N N . GLY A 1 90 ? -5.633 -9.254 3.044 1.00 95.62 90 GLY A N 1
ATOM 683 C CA . GLY A 1 90 ? -5.141 -9.443 1.679 1.00 95.62 90 GLY A CA 1
ATOM 684 C C . GLY A 1 90 ? -5.789 -8.496 0.655 1.00 95.62 90 GLY A C 1
ATOM 685 O O . GLY A 1 90 ? -6.716 -7.763 1.010 1.00 95.62 90 GLY A O 1
ATOM 686 N N . PRO A 1 91 ? -5.356 -8.515 -0.621 1.00 93.56 91 PRO A N 1
ATOM 687 C CA . PRO A 1 91 ? -4.197 -9.250 -1.148 1.00 93.56 91 PRO A CA 1
ATOM 688 C C . PRO A 1 91 ? -2.860 -8.787 -0.538 1.00 93.56 91 PRO A C 1
ATOM 690 O O . PRO A 1 91 ? -2.790 -7.745 0.109 1.00 93.56 91 PRO A O 1
ATOM 693 N N . GLY A 1 92 ? -1.811 -9.596 -0.697 1.00 92.81 92 GLY A N 1
ATOM 694 C CA . GLY A 1 92 ? -0.482 -9.341 -0.133 1.00 92.81 92 GLY A CA 1
ATOM 695 C C . GLY A 1 92 ? 0.355 -10.615 0.025 1.00 92.81 92 GLY A C 1
ATOM 696 O O . GLY A 1 92 ? -0.074 -11.714 -0.327 1.00 92.81 92 GLY A O 1
ATOM 697 N N . LEU A 1 93 ? 1.556 -10.469 0.579 1.00 93.94 93 LEU A N 1
ATOM 698 C CA . LEU A 1 93 ? 2.466 -11.563 0.904 1.00 93.94 93 LEU A CA 1
ATOM 699 C C . LEU A 1 93 ? 1.971 -12.305 2.155 1.00 93.94 93 LEU A C 1
ATOM 701 O O . LEU A 1 93 ? 1.992 -11.757 3.255 1.00 93.94 93 LEU A O 1
ATOM 705 N N . GLU A 1 94 ? 1.596 -13.580 2.014 1.00 95.94 94 GLU A N 1
ATOM 706 C CA . GLU A 1 94 ? 1.143 -14.449 3.120 1.00 95.94 94 GLU A CA 1
ATOM 707 C C . GLU A 1 94 ? 2.027 -14.373 4.392 1.00 95.94 94 GLU A C 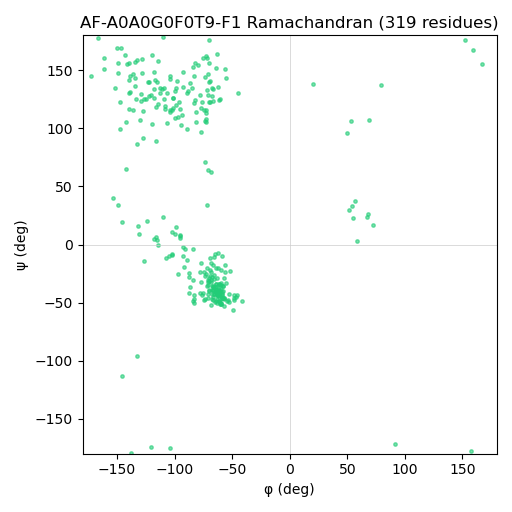1
ATOM 709 O O . GLU A 1 94 ? 1.467 -14.196 5.481 1.00 95.94 94 GLU A O 1
ATOM 714 N N . PRO A 1 95 ? 3.378 -14.375 4.309 1.00 95.88 95 PRO A N 1
ATOM 715 C CA . PRO A 1 95 ? 4.227 -14.308 5.500 1.00 95.88 95 PRO A CA 1
ATOM 716 C C . PRO A 1 95 ? 4.137 -12.962 6.238 1.00 95.88 95 PRO A C 1
ATOM 718 O O . PRO A 1 95 ? 4.352 -12.908 7.454 1.00 95.88 95 PRO A O 1
ATOM 721 N N . ALA A 1 96 ? 3.837 -11.886 5.507 1.00 96.75 96 ALA A N 1
ATOM 722 C CA . ALA A 1 96 ? 3.689 -10.531 6.021 1.00 96.75 96 ALA A CA 1
ATOM 723 C C . ALA A 1 96 ? 2.279 -10.321 6.600 1.00 96.75 96 ALA A C 1
ATOM 725 O O . ALA A 1 96 ? 2.155 -9.981 7.777 1.00 96.75 96 ALA A O 1
ATOM 726 N N . LEU A 1 97 ? 1.230 -10.666 5.842 1.00 98.12 97 LEU A N 1
ATOM 727 C CA . LEU A 1 97 ? -0.177 -10.590 6.261 1.00 98.12 97 LEU A CA 1
ATOM 728 C C . LEU A 1 97 ? -0.428 -11.313 7.591 1.00 98.12 97 LEU A C 1
ATOM 730 O O . LEU A 1 97 ? -0.956 -10.725 8.535 1.00 98.12 97 LEU A O 1
ATOM 734 N N . TRP A 1 98 ? 0.035 -12.562 7.728 1.00 98.19 98 TRP A N 1
ATOM 735 C CA . TRP A 1 98 ? -0.104 -13.305 8.986 1.00 98.19 98 TRP A CA 1
ATOM 736 C C . TRP A 1 98 ? 0.574 -12.636 10.180 1.00 98.19 98 TRP A C 1
ATOM 738 O O . TRP A 1 98 ? 0.214 -12.934 11.319 1.00 98.19 98 TRP A O 1
ATOM 748 N N . THR A 1 99 ? 1.551 -11.758 9.960 1.00 98.12 99 THR A N 1
ATOM 749 C CA . THR A 1 99 ? 2.223 -11.036 11.042 1.00 98.12 99 THR A CA 1
ATOM 750 C C . THR A 1 99 ? 1.319 -9.947 11.616 1.00 98.12 99 THR A C 1
ATOM 752 O O . THR A 1 99 ? 1.136 -9.911 12.834 1.00 98.12 99 THR A O 1
ATOM 755 N N . GLY A 1 100 ? 0.676 -9.143 10.762 1.00 98.50 100 GLY A N 1
ATOM 756 C CA . GLY A 1 100 ? -0.363 -8.193 11.166 1.00 98.50 100 GLY A CA 1
ATOM 757 C C . GLY A 1 100 ? -1.567 -8.886 11.807 1.00 98.50 100 GLY A C 1
ATOM 758 O O . GLY A 1 100 ? -1.950 -8.534 12.921 1.00 98.50 100 GLY A O 1
ATOM 759 N N . ILE A 1 101 ? -2.103 -9.937 11.172 1.00 98.75 101 ILE A N 1
ATOM 760 C CA . ILE A 1 101 ? -3.268 -10.699 11.669 1.00 98.75 101 ILE A CA 1
ATOM 761 C C . ILE A 1 101 ? -3.008 -11.268 13.075 1.00 98.75 101 ILE A C 1
ATOM 763 O O . ILE A 1 101 ? -3.766 -11.002 14.006 1.00 98.75 101 ILE A O 1
ATOM 767 N N . ASN A 1 102 ? -1.902 -11.998 13.274 1.00 98.62 102 ASN A N 1
ATOM 768 C CA . ASN A 1 102 ? -1.569 -12.586 14.581 1.00 98.62 102 ASN A CA 1
ATOM 769 C C . ASN A 1 102 ? -1.240 -11.541 15.661 1.00 98.62 102 ASN A C 1
ATOM 771 O O . ASN A 1 102 ? -1.210 -11.887 16.845 1.00 98.62 102 ASN A O 1
ATOM 775 N N . PHE A 1 103 ? -0.936 -10.299 15.281 1.00 98.69 103 PHE A N 1
ATOM 776 C CA . PHE A 1 103 ? -0.739 -9.187 16.207 1.00 98.69 103 PHE A CA 1
ATOM 777 C C . PHE A 1 103 ? -2.085 -8.553 16.582 1.00 98.69 103 PHE A C 1
ATOM 779 O O . PHE A 1 103 ? -2.387 -8.445 17.769 1.00 98.69 103 PHE A O 1
ATOM 786 N N . ALA A 1 104 ? -2.932 -8.251 15.594 1.00 98.69 104 ALA A N 1
ATOM 787 C CA . ALA A 1 104 ? -4.279 -7.715 15.783 1.00 98.69 104 ALA A CA 1
ATOM 788 C C . ALA A 1 104 ? -5.159 -8.626 16.658 1.00 98.69 104 ALA A C 1
ATOM 790 O O . ALA A 1 104 ? -5.741 -8.148 17.627 1.00 98.69 104 ALA A O 1
ATOM 791 N N . GLU A 1 105 ? -5.173 -9.939 16.404 1.00 98.56 105 GLU A N 1
ATOM 792 C CA . GLU A 1 105 ? -5.893 -10.932 17.222 1.00 98.56 105 GLU A CA 1
ATOM 793 C C . GLU A 1 105 ? -5.449 -10.929 18.695 1.00 98.56 105 GLU A C 1
ATOM 795 O O . GLU A 1 105 ? -6.266 -11.003 19.617 1.00 98.56 105 GLU A O 1
ATOM 800 N N . LYS A 1 106 ? -4.140 -10.790 18.947 1.00 98.44 106 LYS A N 1
ATOM 801 C CA . LYS A 1 106 ? -3.600 -10.713 20.314 1.00 98.44 106 LYS A CA 1
ATOM 802 C C . LYS A 1 106 ? -3.981 -9.405 21.001 1.00 98.44 106 LYS A C 1
ATOM 804 O O . LYS A 1 106 ? -4.326 -9.444 22.179 1.00 98.44 106 LYS A O 1
ATOM 809 N N . LEU A 1 107 ? -3.951 -8.278 20.286 1.00 97.69 107 LEU A N 1
ATOM 810 C CA . LEU A 1 107 ? -4.398 -6.983 20.808 1.00 97.69 107 LEU A CA 1
ATOM 811 C C . LEU A 1 107 ? -5.900 -6.993 21.111 1.00 97.69 107 LEU A C 1
ATOM 813 O O . LEU A 1 107 ? -6.285 -6.668 22.228 1.00 97.69 107 LEU A O 1
ATOM 817 N N . GLY A 1 108 ? -6.739 -7.443 20.173 1.00 98.12 108 GLY A N 1
ATOM 818 C CA . GLY A 1 108 ? -8.191 -7.521 20.349 1.00 98.12 108 GLY A CA 1
ATOM 819 C C . GLY A 1 108 ? -8.572 -8.369 21.561 1.00 98.12 108 GLY A C 1
ATOM 820 O O . GLY A 1 108 ? -9.316 -7.914 22.431 1.00 98.12 108 GLY A O 1
ATOM 821 N N . LYS A 1 109 ? -7.951 -9.547 21.710 1.00 98.12 109 LYS A N 1
ATOM 822 C CA . LYS A 1 109 ? -8.108 -10.393 22.903 1.00 98.12 109 LYS A CA 1
ATOM 823 C C . LYS A 1 109 ? -7.581 -9.741 24.188 1.00 98.12 109 LYS A C 1
ATOM 825 O O . LYS A 1 109 ? -8.166 -9.949 25.246 1.00 98.12 109 LYS A O 1
ATOM 830 N N . SER A 1 110 ? -6.484 -8.985 24.119 1.00 97.31 110 SER A N 1
ATOM 831 C CA . SER A 1 110 ? -5.875 -8.326 25.283 1.00 97.31 110 SER A CA 1
ATOM 832 C C . SER A 1 110 ? -6.596 -7.051 25.728 1.00 97.31 110 SER A C 1
ATOM 834 O O . SER A 1 110 ? -6.422 -6.648 26.876 1.00 97.31 110 SER A O 1
ATOM 836 N N . TRP A 1 111 ? -7.343 -6.397 24.838 1.00 96.94 111 TRP A N 1
ATOM 837 C CA . TRP A 1 111 ? -8.030 -5.121 25.081 1.00 96.94 111 TRP A CA 1
ATOM 838 C C . TRP A 1 111 ? -9.563 -5.248 25.046 1.00 96.94 111 TRP A C 1
ATOM 840 O O . TR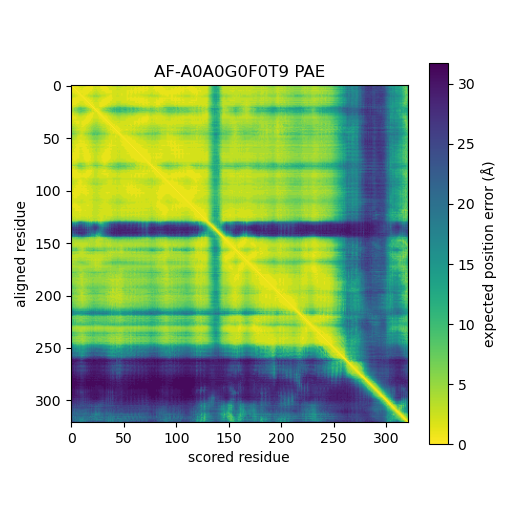P A 1 111 ? -10.267 -4.256 25.204 1.00 96.94 111 TRP A O 1
ATOM 850 N N . GLY A 1 112 ? -10.098 -6.449 24.802 1.00 97.31 112 GLY A N 1
ATOM 851 C CA . GLY A 1 112 ? -11.539 -6.692 24.683 1.00 97.31 112 GLY A CA 1
ATOM 852 C C . GLY A 1 112 ? -12.191 -6.039 23.457 1.00 97.31 112 GLY A C 1
ATOM 853 O O . GLY A 1 112 ? -13.390 -5.771 23.485 1.00 97.31 112 GLY A O 1
ATOM 854 N N . LYS A 1 113 ? -11.420 -5.751 22.399 1.00 98.06 113 LYS A N 1
ATOM 855 C CA . LYS A 1 113 ? -11.888 -5.047 21.192 1.00 98.06 113 LYS A CA 1
ATOM 856 C C . LYS A 1 113 ? -12.084 -6.023 20.031 1.00 98.06 113 LYS A C 1
ATOM 858 O O . LYS A 1 113 ? -11.320 -6.976 19.881 1.00 98.06 113 LYS A O 1
ATOM 863 N N . ALA A 1 114 ? -13.090 -5.776 19.194 1.00 98.31 114 ALA A N 1
ATOM 864 C CA . ALA A 1 114 ? -13.332 -6.591 18.006 1.00 98.31 114 ALA A CA 1
ATOM 865 C C . ALA A 1 114 ? -12.244 -6.358 16.944 1.00 98.31 114 ALA A C 1
ATOM 867 O O . ALA A 1 114 ? -11.837 -5.217 16.711 1.00 98.31 114 ALA A O 1
ATOM 868 N N . VAL A 1 115 ? -11.810 -7.438 16.290 1.00 98.69 115 VAL A N 1
ATOM 869 C CA . VAL A 1 115 ? -10.884 -7.406 15.151 1.00 98.69 115 VAL A CA 1
ATOM 870 C C . VAL A 1 115 ? -11.689 -7.581 13.866 1.00 98.69 115 VAL A C 1
ATOM 872 O O . VAL A 1 115 ? -12.476 -8.518 13.739 1.00 98.69 115 VAL A O 1
ATOM 875 N N . ILE A 1 116 ? -11.519 -6.653 12.929 1.00 98.44 116 ILE A N 1
ATOM 876 C CA . ILE A 1 116 ? -12.248 -6.581 11.665 1.00 98.44 116 ILE A CA 1
ATOM 877 C C . ILE A 1 116 ? -11.257 -6.821 10.513 1.00 98.44 116 ILE A C 1
ATOM 879 O O . ILE A 1 116 ? -10.300 -6.054 10.378 1.00 98.44 116 ILE A O 1
ATOM 883 N N . PRO A 1 117 ? -11.456 -7.852 9.674 1.00 98.38 117 PRO A N 1
ATOM 884 C CA . PRO A 1 117 ? -10.610 -8.079 8.509 1.00 98.38 117 PRO A CA 1
ATOM 885 C C . PRO A 1 117 ? -10.895 -7.032 7.424 1.00 98.38 117 PRO A C 1
ATOM 887 O O . PRO A 1 117 ? -12.053 -6.792 7.082 1.00 98.38 117 PRO A O 1
ATOM 890 N N . THR A 1 118 ? -9.850 -6.432 6.853 1.00 97.06 118 THR A N 1
ATOM 891 C CA . THR A 1 118 ? -9.953 -5.454 5.758 1.00 97.06 118 THR A CA 1
ATOM 892 C C . THR A 1 118 ? -9.252 -5.929 4.490 1.00 97.06 118 THR A C 1
ATOM 894 O O . THR A 1 118 ? -8.244 -6.639 4.536 1.00 97.06 118 THR A O 1
ATOM 897 N N . ASN A 1 119 ? -9.782 -5.529 3.333 1.00 95.12 119 ASN A N 1
ATOM 898 C CA . ASN A 1 119 ? -9.140 -5.754 2.044 1.00 95.12 119 ASN A CA 1
ATOM 899 C C . ASN A 1 119 ? -8.187 -4.590 1.713 1.00 95.12 119 ASN A C 1
ATOM 901 O O . ASN A 1 119 ? -8.572 -3.425 1.804 1.00 95.12 119 ASN A O 1
ATOM 905 N N . HIS A 1 120 ? -6.961 -4.908 1.299 1.00 93.94 120 HIS A N 1
ATOM 906 C CA . HIS A 1 120 ? -5.911 -3.927 1.004 1.00 93.94 120 HIS A CA 1
ATOM 907 C C . HIS A 1 120 ? -6.332 -2.934 -0.097 1.00 93.94 120 HIS A C 1
ATOM 909 O O . HIS A 1 120 ? -6.221 -1.719 0.063 1.00 93.94 120 HIS A O 1
ATOM 915 N N . MET A 1 121 ? -6.923 -3.442 -1.184 1.00 88.94 121 MET A N 1
ATOM 916 C CA . MET A 1 121 ? -7.369 -2.617 -2.312 1.00 88.94 121 MET A CA 1
ATOM 917 C C . MET A 1 121 ? -8.592 -1.760 -1.954 1.00 88.94 121 MET A C 1
ATOM 919 O O . MET A 1 121 ? -8.726 -0.649 -2.455 1.00 88.94 121 MET A O 1
ATOM 923 N N . GLU A 1 122 ? -9.461 -2.213 -1.045 1.00 90.12 122 GLU A N 1
ATOM 924 C CA . GLU A 1 122 ? -10.527 -1.364 -0.485 1.00 90.12 122 GLU A CA 1
ATOM 925 C C . GLU A 1 122 ? -9.970 -0.228 0.377 1.00 90.12 122 GLU A C 1
ATOM 927 O O . GLU A 1 122 ? -10.499 0.881 0.316 1.00 90.12 122 GLU A O 1
ATOM 932 N N . GLY A 1 123 ? -8.879 -0.466 1.113 1.00 90.25 123 GLY A N 1
ATOM 933 C CA . GLY A 1 123 ? -8.124 0.583 1.802 1.00 90.25 123 GLY A CA 1
ATOM 934 C C . GLY A 1 123 ? -7.635 1.663 0.834 1.00 90.25 123 GLY A C 1
ATOM 935 O O . GLY A 1 123 ? -7.856 2.851 1.071 1.00 90.25 123 GLY A O 1
ATOM 936 N N . HIS A 1 124 ? -7.075 1.257 -0.310 1.00 88.38 124 HIS A N 1
ATOM 937 C CA . HIS A 1 124 ? -6.668 2.176 -1.380 1.00 88.38 124 HIS A CA 1
ATOM 938 C C . HIS A 1 124 ? -7.835 2.952 -1.992 1.00 88.38 124 HIS A C 1
ATOM 940 O O . HIS A 1 124 ? -7.724 4.165 -2.165 1.00 88.38 124 HIS A O 1
ATOM 946 N N . ILE A 1 125 ? -8.980 2.313 -2.253 1.00 87.19 125 ILE A N 1
ATOM 947 C CA . ILE A 1 125 ? -10.188 3.013 -2.731 1.00 87.19 125 ILE A CA 1
ATOM 948 C C . ILE A 1 125 ? -10.696 4.016 -1.680 1.00 87.19 125 ILE A C 1
ATOM 950 O O . ILE A 1 125 ? -11.048 5.144 -2.019 1.00 87.19 125 ILE A O 1
ATOM 954 N N . ALA A 1 126 ? -10.712 3.638 -0.400 1.00 87.06 126 ALA A N 1
ATOM 955 C CA . ALA A 1 126 ? -11.157 4.502 0.693 1.00 87.06 126 ALA A CA 1
ATOM 956 C C . ALA A 1 126 ? -10.170 5.642 1.020 1.00 87.06 126 ALA A C 1
ATOM 958 O O . ALA A 1 126 ? -10.580 6.645 1.609 1.00 87.06 126 ALA A O 1
ATOM 959 N N . SER A 1 127 ? -8.896 5.530 0.623 1.00 86.00 127 SER A N 1
ATOM 960 C CA . SER A 1 127 ? -7.849 6.527 0.903 1.00 86.00 127 SER A CA 1
ATOM 961 C C . SER A 1 127 ? -8.210 7.942 0.429 1.00 86.00 127 SER A C 1
ATOM 963 O O . SER A 1 127 ? -7.899 8.919 1.109 1.00 86.00 127 SER A O 1
ATOM 965 N N . VAL A 1 128 ? -8.956 8.068 -0.676 1.00 80.00 128 VAL A N 1
ATOM 966 C CA . VAL A 1 128 ? -9.350 9.366 -1.258 1.00 80.00 128 VAL A CA 1
ATOM 967 C C . VAL A 1 128 ? -10.354 10.146 -0.395 1.00 80.00 128 VAL A C 1
ATOM 969 O O . VAL A 1 128 ? -10.583 11.332 -0.630 1.00 80.00 128 VAL A O 1
ATOM 972 N N . LEU A 1 129 ? -10.942 9.513 0.628 1.00 80.62 129 LEU A N 1
ATOM 973 C CA . LEU A 1 129 ? -11.792 10.192 1.609 1.00 80.62 129 LEU A CA 1
ATOM 974 C C . LEU A 1 129 ? -10.991 11.038 2.605 1.00 80.62 129 LEU A C 1
ATOM 976 O O . LEU A 1 129 ? -11.538 11.989 3.170 1.00 80.62 129 LEU A O 1
ATOM 980 N N . PHE A 1 130 ? -9.712 10.720 2.812 1.00 79.06 130 PHE A N 1
ATOM 981 C CA . PHE A 1 130 ? -8.836 11.433 3.733 1.00 79.06 130 PHE A CA 1
ATOM 982 C C . PHE A 1 130 ? -8.282 12.697 3.064 1.00 79.06 130 PHE A C 1
ATOM 984 O O . PHE A 1 130 ? -7.653 12.642 2.006 1.00 79.06 130 PHE A O 1
ATOM 991 N N . LYS A 1 131 ? -8.485 13.865 3.688 1.00 66.25 131 LYS A N 1
ATOM 992 C CA . LYS A 1 131 ? -7.870 15.111 3.211 1.00 66.25 131 LYS A CA 1
ATOM 993 C C . LYS A 1 131 ? -6.361 15.091 3.473 1.00 66.25 131 LYS A C 1
ATOM 995 O O . LYS A 1 131 ? -5.922 14.870 4.597 1.00 66.25 131 LYS A O 1
ATOM 1000 N N . THR A 1 132 ? -5.578 15.368 2.432 1.00 54.81 132 THR A N 1
ATOM 1001 C CA . THR A 1 132 ? -4.140 15.656 2.536 1.00 54.81 132 THR A CA 1
ATOM 1002 C C . THR A 1 132 ? -3.950 17.172 2.632 1.00 54.81 132 THR A C 1
ATOM 1004 O O . THR A 1 132 ? -4.182 17.865 1.638 1.00 54.81 132 THR A O 1
ATOM 1007 N N . ASP A 1 133 ? -3.517 17.692 3.781 1.00 45.66 133 ASP A N 1
ATOM 1008 C CA . ASP A 1 133 ? -3.503 19.142 4.070 1.00 45.66 133 ASP A CA 1
ATOM 1009 C C . ASP A 1 133 ? -2.551 19.993 3.192 1.00 45.66 133 ASP A C 1
ATOM 1011 O O . ASP A 1 133 ? -2.608 21.220 3.220 1.00 45.66 133 ASP A O 1
ATOM 1015 N N . GLU A 1 134 ? -1.696 19.378 2.367 1.00 45.47 134 GLU A N 1
ATOM 1016 C CA . GLU A 1 134 ? -0.655 20.068 1.585 1.00 45.47 134 GLU A CA 1
ATOM 1017 C C . GLU A 1 134 ? -1.139 21.035 0.482 1.00 45.47 134 GLU A C 1
ATOM 1019 O O . GLU A 1 134 ? -0.307 21.706 -0.126 1.00 45.47 134 GLU A O 1
ATOM 1024 N N . SER A 1 135 ? -2.430 21.065 0.122 1.00 39.41 135 SER A N 1
ATOM 1025 C CA . SER A 1 135 ? -2.847 21.666 -1.162 1.00 39.41 135 SER A CA 1
ATOM 1026 C C . SER A 1 135 ? -4.239 22.319 -1.192 1.00 39.41 135 SER A C 1
ATOM 1028 O O . SER A 1 135 ? -4.886 22.303 -2.238 1.00 39.41 135 SER A O 1
ATOM 1030 N N . GLU A 1 136 ? -4.708 22.932 -0.099 1.00 38.91 136 GLU A N 1
ATOM 1031 C CA . GLU A 1 136 ? -5.999 23.652 -0.099 1.00 38.91 136 GLU A CA 1
ATOM 1032 C C . GLU A 1 136 ? -5.888 25.052 0.544 1.00 38.91 136 GLU A C 1
ATOM 1034 O O . GLU A 1 136 ? -6.110 25.271 1.736 1.00 38.91 136 GLU A O 1
ATOM 1039 N N . SER A 1 137 ? -5.504 26.046 -0.267 1.00 37.31 137 SER A N 1
ATOM 1040 C CA . SER A 1 137 ? -5.265 27.435 0.158 1.00 37.31 137 SER A CA 1
ATOM 1041 C C . SER A 1 137 ? -6.552 28.220 0.470 1.00 37.31 137 SER A C 1
ATOM 1043 O O . SER A 1 137 ? -6.914 29.156 -0.241 1.00 37.31 137 SER A O 1
ATOM 1045 N N . LYS A 1 138 ? -7.220 27.879 1.582 1.00 40.34 138 LYS A N 1
ATOM 1046 C CA . LYS A 1 138 ? -8.312 28.654 2.218 1.00 40.34 138 LYS A CA 1
ATOM 1047 C C . LYS A 1 138 ? -9.522 29.004 1.327 1.00 40.34 138 LYS A C 1
ATOM 1049 O O . LYS A 1 138 ? -10.256 29.938 1.652 1.00 40.34 138 LYS A O 1
ATOM 1054 N N . LYS A 1 139 ? -9.783 28.260 0.250 1.00 33.34 139 LYS A N 1
ATOM 1055 C CA . LYS A 1 139 ? -11.014 28.390 -0.544 1.00 33.34 139 LYS A CA 1
ATOM 1056 C C . LYS A 1 139 ? -11.762 27.065 -0.603 1.00 33.34 139 LYS A C 1
ATOM 1058 O O . LYS A 1 139 ? -11.173 26.050 -0.937 1.00 33.34 139 LYS A O 1
ATOM 1063 N N . GLU A 1 140 ? -13.040 27.157 -0.240 1.00 36.97 140 GLU A N 1
ATOM 1064 C CA . GLU A 1 140 ? -14.092 26.135 -0.286 1.00 36.97 140 GLU A CA 1
ATOM 1065 C C . GLU A 1 140 ? -13.785 24.793 0.398 1.00 36.97 140 GLU A C 1
ATOM 1067 O O . GLU A 1 140 ? -13.073 23.930 -0.098 1.00 36.97 140 GLU A O 1
ATOM 1072 N N . GLN A 1 141 ? -14.431 24.601 1.555 1.00 40.94 141 GLN A N 1
ATOM 1073 C CA . GLN A 1 141 ? -14.454 23.359 2.330 1.00 40.94 141 GLN A CA 1
ATOM 1074 C C . GLN A 1 141 ? -15.284 22.276 1.617 1.00 40.94 141 GLN A C 1
ATOM 1076 O O . GLN A 1 141 ? -16.326 21.838 2.114 1.00 40.94 141 GLN A O 1
ATOM 1081 N N . THR A 1 142 ? -14.849 21.837 0.439 1.00 39.59 142 THR A N 1
ATOM 1082 C CA . THR A 1 142 ? -15.456 20.691 -0.234 1.00 39.59 142 THR A CA 1
ATOM 1083 C C . THR A 1 142 ? -15.298 19.456 0.654 1.00 39.59 142 THR A C 1
ATOM 1085 O O . THR A 1 142 ? -14.198 19.089 1.084 1.00 39.59 142 THR A O 1
ATOM 1088 N N . LYS A 1 143 ? -16.421 18.802 0.965 1.00 49.97 143 LYS A N 1
ATOM 1089 C CA . LYS A 1 143 ? -16.389 17.421 1.451 1.00 49.97 143 LYS A CA 1
ATOM 1090 C C . LYS A 1 143 ? -15.897 16.553 0.297 1.00 49.97 143 LYS A C 1
ATOM 1092 O O . LYS A 1 143 ? -16.434 16.675 -0.801 1.00 49.97 143 LYS A O 1
ATOM 1097 N N . SER A 1 144 ? -14.955 15.652 0.563 1.00 54.28 144 SER A N 1
ATOM 1098 C CA . SER A 1 144 ? -14.541 14.554 -0.322 1.00 54.28 144 SER A CA 1
ATOM 1099 C C . SER A 1 144 ? -15.673 13.522 -0.446 1.00 54.28 144 SER A C 1
ATOM 1101 O O . SER A 1 144 ? -15.580 12.381 0.002 1.00 54.28 144 SER A O 1
ATOM 1103 N N . ARG A 1 145 ? -16.812 13.955 -0.996 1.00 67.62 145 ARG A N 1
ATOM 1104 C CA . ARG A 1 145 ? -17.991 13.124 -1.209 1.00 67.62 145 ARG A CA 1
ATOM 1105 C C . ARG A 1 145 ? -17.875 12.463 -2.574 1.00 67.62 145 ARG A C 1
ATOM 1107 O O . ARG A 1 145 ? -18.213 13.080 -3.578 1.00 67.62 145 ARG A O 1
ATOM 1114 N N . ILE A 1 146 ? -17.453 11.202 -2.589 1.00 75.56 146 ILE A N 1
ATOM 1115 C CA . ILE A 1 146 ? -17.611 10.370 -3.783 1.00 75.56 146 ILE A CA 1
ATOM 1116 C C . ILE A 1 146 ? -19.108 10.265 -4.087 1.00 75.56 146 ILE A C 1
ATOM 1118 O O . ILE A 1 146 ? -19.914 9.894 -3.228 1.00 75.56 146 ILE A O 1
ATOM 1122 N N . GLU A 1 147 ? -19.467 10.628 -5.310 1.00 81.88 147 GLU A N 1
ATOM 1123 C CA . GLU A 1 147 ? -20.795 10.441 -5.878 1.00 81.88 147 GLU A CA 1
ATOM 1124 C C . GLU A 1 147 ? -20.752 9.179 -6.740 1.00 81.88 147 GLU A C 1
ATOM 1126 O O . GLU A 1 147 ? -19.787 8.967 -7.469 1.00 81.88 147 GLU A O 1
ATOM 1131 N N . PHE A 1 148 ? -21.757 8.313 -6.607 1.00 85.56 148 PHE A N 1
ATOM 1132 C CA . PHE A 1 148 ? -21.808 7.036 -7.319 1.00 85.56 148 PHE A CA 1
ATOM 1133 C C . PHE A 1 148 ? -22.800 7.106 -8.494 1.00 85.56 148 PHE A C 1
ATOM 1135 O O . PHE A 1 148 ? -23.873 7.692 -8.319 1.00 85.56 148 PHE A O 1
ATOM 1142 N N . PRO A 1 149 ? -22.506 6.472 -9.647 1.00 90.69 149 PRO A N 1
ATOM 1143 C CA . PRO A 1 149 ? -21.350 5.611 -9.900 1.00 90.69 149 PRO A CA 1
ATOM 1144 C C . PRO A 1 149 ? -20.028 6.382 -10.054 1.00 90.69 149 PRO A C 1
ATOM 1146 O O . PRO A 1 149 ? -19.986 7.466 -10.622 1.00 90.69 149 PRO A O 1
ATOM 1149 N N . ALA A 1 150 ? -18.942 5.784 -9.569 1.00 88.06 150 ALA A N 1
ATOM 1150 C CA . ALA A 1 150 ? -17.579 6.301 -9.706 1.00 88.06 150 ALA A CA 1
ATOM 1151 C C . ALA A 1 150 ? -16.662 5.212 -10.268 1.00 88.06 150 ALA A C 1
ATOM 1153 O O . ALA A 1 150 ? -16.963 4.024 -10.137 1.00 88.06 150 ALA A O 1
ATOM 1154 N N . ILE A 1 151 ? -15.524 5.592 -10.848 1.00 90.12 151 ILE A N 1
ATOM 1155 C CA . ILE A 1 151 ? -14.462 4.636 -11.186 1.00 90.12 151 ILE A CA 1
ATOM 1156 C C . ILE A 1 151 ? -13.250 4.915 -10.295 1.00 90.12 151 ILE A C 1
ATOM 1158 O O . ILE A 1 151 ? -12.839 6.065 -10.125 1.00 90.12 151 ILE A O 1
ATOM 1162 N N . ALA A 1 152 ? -12.673 3.851 -9.741 1.00 89.06 152 ALA A N 1
ATOM 1163 C CA . ALA A 1 152 ? -11.354 3.871 -9.129 1.00 89.06 152 ALA A CA 1
ATOM 1164 C C . ALA A 1 152 ? -10.338 3.263 -10.104 1.00 89.06 152 ALA A C 1
ATOM 1166 O O . ALA A 1 152 ? -10.520 2.137 -10.570 1.00 89.06 152 ALA A O 1
ATOM 1167 N N . LEU A 1 153 ? -9.265 4.001 -10.393 1.00 89.62 153 LEU A N 1
ATOM 1168 C CA . LEU A 1 153 ? -8.060 3.451 -11.016 1.00 89.62 153 LEU A CA 1
ATOM 1169 C C . LEU A 1 153 ? -7.073 3.112 -9.899 1.00 89.62 153 LEU A C 1
ATOM 1171 O O . LEU A 1 153 ? -6.633 4.011 -9.179 1.00 89.62 153 LEU A O 1
ATOM 1175 N N . LEU A 1 154 ? -6.758 1.826 -9.764 1.00 88.19 154 LEU A N 1
ATOM 1176 C CA . LEU A 1 154 ? -5.833 1.284 -8.773 1.00 88.19 154 LEU A CA 1
ATOM 1177 C C . LEU A 1 154 ? -4.491 0.994 -9.440 1.00 88.19 154 LEU A C 1
ATOM 1179 O O . LEU A 1 154 ? -4.413 0.160 -10.341 1.00 88.19 154 LEU A O 1
ATOM 1183 N N . ILE A 1 155 ? -3.438 1.679 -8.992 1.00 85.81 155 ILE A N 1
ATOM 1184 C CA . ILE A 1 155 ? -2.067 1.499 -9.481 1.00 85.81 155 ILE A CA 1
ATOM 1185 C C . ILE A 1 155 ? -1.134 1.254 -8.290 1.00 85.81 155 ILE A C 1
ATOM 1187 O O . ILE A 1 155 ? -0.932 2.133 -7.453 1.00 85.81 155 ILE A O 1
ATOM 1191 N N . SER A 1 156 ? -0.563 0.049 -8.254 1.00 83.44 156 SER A N 1
ATOM 1192 C CA . SER A 1 156 ? 0.359 -0.446 -7.223 1.00 83.44 156 SER A CA 1
ATOM 1193 C C . SER A 1 156 ? 1.513 -1.225 -7.858 1.00 83.44 156 SER A C 1
ATOM 1195 O O . SER A 1 156 ? 1.586 -1.376 -9.084 1.00 83.44 156 SER A O 1
ATOM 1197 N N . GLY A 1 157 ? 2.426 -1.736 -7.028 1.00 81.00 157 GLY A N 1
ATOM 1198 C CA . GLY A 1 157 ? 3.509 -2.610 -7.487 1.00 81.00 157 GLY A CA 1
ATOM 1199 C C . GLY A 1 157 ? 2.993 -3.899 -8.130 1.00 81.00 157 GLY A C 1
ATOM 1200 O O . GLY A 1 157 ? 3.511 -4.305 -9.166 1.00 81.00 157 GLY A O 1
ATOM 1201 N N . GLY A 1 158 ? 1.950 -4.503 -7.544 1.00 83.88 158 GLY A N 1
ATOM 1202 C CA . GLY A 1 158 ? 1.385 -5.793 -7.961 1.00 83.88 158 GLY A CA 1
ATOM 1203 C C . GLY A 1 158 ? 0.029 -5.749 -8.676 1.00 83.88 158 GLY A C 1
ATOM 1204 O O . GLY A 1 158 ? -0.359 -6.761 -9.248 1.00 83.88 158 GLY A O 1
ATOM 1205 N N . HIS A 1 159 ? -0.682 -4.615 -8.685 1.00 86.44 159 HIS A N 1
ATOM 1206 C CA . HIS A 1 159 ? -2.020 -4.497 -9.284 1.00 86.44 159 HIS A CA 1
ATOM 1207 C C . HIS A 1 159 ? -2.108 -3.323 -10.264 1.00 86.44 159 HIS A C 1
ATOM 1209 O O . HIS A 1 159 ? -1.484 -2.270 -10.091 1.00 86.44 159 HIS A O 1
ATOM 1215 N N . THR A 1 160 ? -2.926 -3.483 -11.302 1.00 90.69 160 THR A N 1
ATOM 1216 C CA . THR A 1 160 ? -3.340 -2.398 -12.200 1.00 90.69 160 THR A CA 1
ATOM 1217 C C . THR A 1 160 ? -4.758 -2.692 -12.671 1.00 90.69 160 THR A C 1
ATOM 1219 O O . THR A 1 160 ? -4.957 -3.535 -13.543 1.00 90.69 160 THR A O 1
ATOM 1222 N N . GLU A 1 161 ? -5.732 -2.037 -12.041 1.00 92.44 161 GLU A N 1
ATOM 1223 C CA . GLU A 1 161 ? -7.159 -2.366 -12.140 1.00 92.44 161 GLU A CA 1
ATOM 1224 C C . GLU A 1 161 ? -8.020 -1.107 -12.318 1.00 92.44 161 GLU A C 1
ATOM 1226 O O . GLU A 1 161 ? -7.737 -0.047 -11.752 1.00 92.44 161 GLU A O 1
ATOM 1231 N N . LEU A 1 162 ? -9.118 -1.252 -13.060 1.00 93.44 162 LEU A N 1
ATOM 1232 C CA . LEU A 1 162 ? -10.242 -0.323 -13.101 1.00 93.44 162 LEU A CA 1
ATOM 1233 C C . LEU A 1 162 ? -11.438 -0.961 -12.394 1.00 93.44 162 LEU A C 1
ATOM 1235 O O . LEU A 1 162 ? -11.952 -1.994 -12.827 1.00 93.44 162 LEU A O 1
ATOM 1239 N N . VAL A 1 163 ? -11.907 -0.320 -11.325 1.00 92.12 163 VAL A N 1
ATOM 1240 C CA . VAL A 1 163 ? -13.030 -0.797 -10.509 1.00 92.12 163 VAL A CA 1
ATOM 1241 C C . VAL A 1 163 ? -14.188 0.192 -10.597 1.00 92.12 163 VAL A C 1
ATOM 1243 O O . VAL A 1 163 ? -14.072 1.345 -10.181 1.00 92.12 163 VAL A O 1
ATOM 1246 N N . LEU A 1 164 ? -15.325 -0.271 -11.114 1.00 93.19 164 LEU A N 1
ATOM 1247 C CA . LEU A 1 164 ? -16.593 0.448 -11.098 1.00 93.19 164 LEU A CA 1
ATOM 1248 C C . LEU A 1 164 ? -17.220 0.348 -9.706 1.00 93.19 164 LEU A C 1
ATOM 1250 O O . LEU A 1 164 ? -17.585 -0.735 -9.249 1.00 93.19 164 LEU A O 1
ATOM 1254 N N . LEU A 1 165 ? -17.394 1.488 -9.050 1.00 91.69 165 LEU A N 1
ATOM 1255 C CA . LEU A 1 165 ? -18.061 1.622 -7.763 1.00 91.69 165 LEU A CA 1
ATOM 1256 C C . LEU A 1 165 ? -19.514 2.038 -7.983 1.00 91.69 165 LEU A C 1
ATOM 1258 O O . LEU A 1 165 ? -19.799 3.176 -8.350 1.00 91.69 165 LEU A O 1
ATOM 1262 N N . LYS A 1 166 ? -20.445 1.120 -7.720 1.00 90.94 166 LYS A N 1
ATOM 1263 C CA . LYS A 1 166 ? -21.894 1.386 -7.703 1.00 90.94 166 LYS A CA 1
ATOM 1264 C C . LYS A 1 166 ? -22.338 1.869 -6.316 1.00 90.94 166 LYS A C 1
ATOM 1266 O O . LYS A 1 166 ? -23.304 2.613 -6.196 1.00 90.94 166 LYS A O 1
ATOM 1271 N N . SER A 1 167 ? -21.621 1.456 -5.269 1.00 90.00 167 SER A N 1
ATOM 1272 C CA . SER A 1 167 ? -21.612 2.045 -3.921 1.00 90.00 167 SER A CA 1
ATOM 1273 C C . SER A 1 167 ? -20.424 1.495 -3.116 1.00 90.00 167 SER A C 1
ATOM 12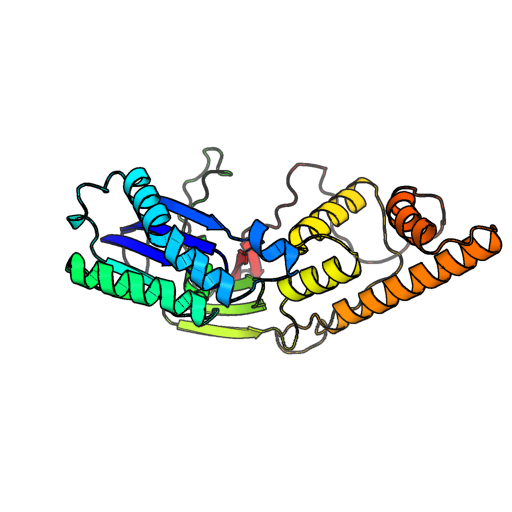75 O O . SER A 1 167 ? -19.748 0.574 -3.572 1.00 90.00 167 SER A O 1
ATOM 1277 N N . TRP A 1 168 ? -20.229 1.960 -1.876 1.00 86.56 168 TRP A N 1
ATOM 1278 C CA . TRP A 1 168 ? -19.248 1.400 -0.928 1.00 86.56 168 TRP A CA 1
ATOM 1279 C C . TRP A 1 168 ? -19.330 -0.119 -0.707 1.00 86.56 168 TRP A C 1
ATOM 1281 O O . TRP A 1 168 ? -18.344 -0.717 -0.299 1.00 86.56 168 TRP A O 1
ATOM 1291 N N . VAL A 1 169 ? -20.486 -0.741 -0.966 1.00 88.62 169 VAL A N 1
ATOM 1292 C CA . VAL A 1 169 ? -20.717 -2.188 -0.785 1.00 88.62 169 VAL A CA 1
ATOM 1293 C C . VAL A 1 169 ? -21.018 -2.920 -2.099 1.00 88.62 169 VAL A C 1
ATOM 1295 O O . VAL A 1 169 ? -21.380 -4.092 -2.089 1.00 88.62 169 VAL A O 1
ATOM 1298 N N . SER A 1 170 ? -20.911 -2.239 -3.244 1.00 91.00 170 SER A N 1
ATOM 1299 C CA . SER A 1 170 ? -21.182 -2.819 -4.561 1.00 91.00 170 SER A CA 1
ATOM 1300 C C . SER A 1 170 ? -20.181 -2.280 -5.575 1.00 91.00 170 SER A C 1
ATOM 1302 O O . SER A 1 170 ? -20.262 -1.125 -6.000 1.00 91.00 170 SER A O 1
ATOM 1304 N N . LYS A 1 171 ? -19.227 -3.135 -5.939 1.00 92.12 171 LYS A N 1
ATOM 1305 C CA . LYS A 1 171 ? -18.104 -2.837 -6.827 1.00 92.12 171 LYS A CA 1
ATOM 1306 C C . LYS A 1 171 ? -17.921 -3.954 -7.854 1.00 92.12 171 LYS A C 1
ATOM 1308 O O . LYS A 1 171 ? -18.334 -5.085 -7.607 1.00 92.12 171 LYS A O 1
ATOM 1313 N N . GLU A 1 172 ? -17.299 -3.638 -8.979 1.00 94.38 172 GLU A N 1
ATOM 1314 C CA . GLU A 1 172 ? -17.070 -4.557 -10.096 1.00 94.38 172 GLU A CA 1
ATOM 1315 C C . GLU A 1 172 ? -15.748 -4.193 -10.780 1.00 94.38 172 GLU A C 1
ATOM 1317 O O . GLU A 1 172 ? -15.580 -3.050 -11.203 1.00 94.38 172 GLU A O 1
ATOM 1322 N N . THR A 1 173 ? -14.799 -5.127 -10.875 1.00 93.81 173 THR A N 1
ATOM 1323 C CA . THR A 1 173 ? -13.583 -4.919 -11.676 1.00 93.81 173 THR A CA 1
ATOM 1324 C C . THR A 1 173 ? -13.971 -5.003 -13.150 1.00 93.81 173 THR A C 1
ATOM 1326 O O . THR A 1 173 ? -14.453 -6.035 -13.609 1.00 93.81 173 THR A O 1
ATOM 1329 N N . ILE A 1 174 ? -13.817 -3.892 -13.871 1.00 95.81 174 ILE A N 1
ATOM 1330 C CA . ILE A 1 174 ? -14.230 -3.729 -15.276 1.00 95.81 174 ILE A CA 1
ATOM 1331 C C . ILE A 1 174 ? -13.052 -3.813 -16.258 1.00 95.81 174 ILE A C 1
ATOM 1333 O O . ILE A 1 174 ? -13.266 -3.852 -17.469 1.00 95.81 174 ILE A O 1
ATOM 1337 N N . GLY A 1 175 ? -11.822 -3.855 -15.743 1.00 95.56 175 GLY A N 1
ATOM 1338 C CA . GLY A 1 175 ? -10.611 -4.127 -16.507 1.00 95.56 175 GLY A CA 1
ATOM 1339 C C . GLY A 1 175 ? -9.391 -4.282 -15.600 1.00 95.56 175 GLY A C 1
ATOM 1340 O O . GLY A 1 175 ? -9.288 -3.608 -14.576 1.00 95.56 175 GLY A O 1
ATOM 1341 N N . GLU A 1 176 ? -8.470 -5.167 -15.966 1.00 94.88 176 GLU A N 1
ATOM 1342 C CA . GLU A 1 176 ? -7.266 -5.497 -15.192 1.00 94.88 176 GLU A CA 1
ATOM 1343 C C . GLU A 1 176 ? -6.062 -5.762 -16.110 1.00 94.88 176 GLU A C 1
ATOM 1345 O O . GLU A 1 176 ? -6.212 -5.988 -17.318 1.00 94.88 176 GLU A O 1
ATOM 1350 N N . THR A 1 177 ? -4.842 -5.724 -15.565 1.00 94.19 177 THR A N 1
ATOM 1351 C CA . THR A 1 177 ? -3.658 -6.137 -16.333 1.00 94.19 177 THR A CA 1
ATOM 1352 C C . THR A 1 177 ? -3.676 -7.633 -16.632 1.00 94.19 177 THR A C 1
ATOM 1354 O O . THR A 1 177 ? -3.934 -8.457 -15.762 1.00 94.19 177 THR A O 1
ATOM 1357 N N . GLN A 1 178 ? -3.372 -7.977 -17.879 1.00 94.81 178 GLN A N 1
ATOM 1358 C CA . GLN A 1 178 ? -3.270 -9.352 -18.363 1.00 94.81 178 GLN A CA 1
ATOM 1359 C C . GLN A 1 178 ? -1.829 -9.895 -18.273 1.00 94.81 178 GLN A C 1
ATOM 1361 O O . GLN A 1 178 ? -1.581 -11.039 -18.655 1.00 94.81 178 GLN A O 1
ATOM 1366 N N . ASP A 1 179 ? -0.859 -9.082 -17.823 1.00 93.62 179 ASP A N 1
ATOM 1367 C CA . ASP A 1 179 ? 0.538 -9.497 -17.647 1.00 93.62 179 ASP A CA 1
ATOM 1368 C C . ASP A 1 179 ? 1.254 -8.838 -16.442 1.00 93.62 179 ASP A C 1
ATOM 1370 O O . ASP A 1 179 ? 0.918 -9.148 -15.304 1.00 93.62 179 ASP A O 1
ATOM 1374 N N . ASP A 1 180 ? 2.266 -7.986 -16.645 1.00 89.88 180 ASP A N 1
ATOM 1375 C CA . ASP A 1 180 ? 2.915 -7.261 -15.546 1.00 89.88 180 ASP A CA 1
ATOM 1376 C C . ASP A 1 180 ? 1.947 -6.187 -15.005 1.00 89.88 180 ASP A C 1
ATOM 1378 O O . ASP A 1 180 ? 1.219 -5.557 -15.777 1.00 89.88 180 ASP A O 1
ATOM 1382 N N . ALA A 1 181 ? 1.982 -5.881 -13.708 1.00 90.12 181 ALA A N 1
ATOM 1383 C CA . ALA A 1 181 ? 1.414 -4.622 -13.213 1.00 90.12 181 ALA A CA 1
ATOM 1384 C C . ALA A 1 181 ? 2.276 -3.431 -13.662 1.00 90.12 181 ALA A C 1
ATOM 1386 O O . ALA A 1 181 ? 3.471 -3.581 -13.929 1.00 90.12 181 ALA A O 1
ATOM 1387 N N . VAL A 1 182 ? 1.703 -2.224 -13.740 1.00 88.75 182 VAL A N 1
ATOM 1388 C CA . VAL A 1 182 ? 2.448 -1.056 -14.235 1.00 88.75 182 VAL A CA 1
ATOM 1389 C C . VAL A 1 182 ? 3.646 -0.719 -13.338 1.00 88.75 182 VAL A C 1
ATOM 1391 O O . VAL A 1 182 ? 4.722 -0.449 -13.866 1.00 88.75 182 VAL A O 1
ATOM 1394 N N . GLY A 1 183 ? 3.516 -0.822 -12.008 1.00 87.19 183 GLY A N 1
ATOM 1395 C CA . GLY A 1 183 ? 4.637 -0.649 -11.074 1.00 87.19 183 GLY A CA 1
ATOM 1396 C C . GLY A 1 183 ? 5.757 -1.662 -11.320 1.00 87.19 183 GLY A C 1
ATOM 1397 O O . GLY A 1 183 ? 6.903 -1.284 -11.559 1.00 87.19 183 GLY A O 1
ATOM 1398 N N . GLU A 1 184 ? 5.407 -2.947 -11.390 1.00 87.38 184 GLU A N 1
ATOM 1399 C CA . GLU A 1 184 ? 6.349 -4.017 -11.723 1.00 87.38 184 GLU A CA 1
ATOM 1400 C C . GLU A 1 184 ? 7.021 -3.818 -13.097 1.00 87.38 184 GLU A C 1
ATOM 1402 O O . GLU A 1 184 ? 8.205 -4.116 -13.265 1.00 87.38 184 GLU A O 1
ATOM 1407 N N . ALA A 1 185 ? 6.303 -3.287 -14.092 1.00 90.56 185 ALA A N 1
ATOM 1408 C CA . ALA A 1 185 ? 6.862 -2.963 -15.402 1.00 90.56 185 ALA A CA 1
ATOM 1409 C C . ALA A 1 185 ? 7.884 -1.812 -15.329 1.00 90.56 185 ALA A C 1
ATOM 1411 O O . ALA A 1 185 ? 8.933 -1.896 -15.976 1.00 90.56 185 ALA A O 1
ATOM 1412 N N . PHE A 1 186 ? 7.628 -0.780 -14.514 1.00 89.31 186 PHE A N 1
ATOM 1413 C CA . PHE A 1 186 ? 8.605 0.270 -14.206 1.00 89.31 186 PHE A CA 1
ATOM 1414 C C . PHE A 1 186 ? 9.851 -0.317 -13.521 1.00 89.31 186 PHE A C 1
ATOM 1416 O O . PHE A 1 186 ? 10.961 -0.078 -13.993 1.00 89.31 186 PHE A O 1
ATOM 1423 N N . ASP A 1 187 ? 9.703 -1.149 -12.488 1.00 88.25 187 ASP A N 1
ATOM 1424 C CA . ASP A 1 187 ? 10.841 -1.763 -11.783 1.00 88.25 187 ASP A CA 1
ATOM 1425 C C . ASP A 1 187 ? 11.654 -2.712 -12.679 1.00 88.25 187 ASP A C 1
ATOM 1427 O O . ASP A 1 187 ? 12.891 -2.682 -12.689 1.00 88.25 187 ASP A O 1
ATOM 1431 N N . LYS A 1 188 ? 10.975 -3.516 -13.509 1.00 89.94 188 LYS A N 1
ATOM 1432 C CA . LYS A 1 188 ? 11.612 -4.379 -14.516 1.00 89.94 188 LYS A CA 1
ATOM 1433 C C . LYS A 1 188 ? 12.413 -3.555 -15.532 1.00 89.94 188 LYS A C 1
ATOM 1435 O O . LYS A 1 188 ? 13.510 -3.981 -15.891 1.00 89.94 188 LYS A O 1
ATOM 1440 N N . VAL A 1 189 ? 11.920 -2.389 -15.964 1.00 90.69 189 VAL A N 1
ATOM 1441 C CA . VAL A 1 189 ? 12.652 -1.464 -16.853 1.00 90.69 189 VAL A CA 1
ATOM 1442 C C . VAL A 1 189 ? 13.812 -0.772 -16.131 1.00 90.69 189 VAL A C 1
ATOM 1444 O O . VAL A 1 189 ? 14.912 -0.713 -16.678 1.00 90.69 189 VAL A O 1
ATOM 1447 N N . ALA A 1 190 ? 13.621 -0.319 -14.893 1.00 89.44 190 ALA A N 1
ATOM 1448 C CA . ALA A 1 190 ? 14.655 0.343 -14.099 1.00 89.44 190 ALA A CA 1
ATOM 1449 C C . ALA A 1 190 ? 15.869 -0.571 -13.902 1.00 89.44 190 ALA A C 1
ATOM 1451 O O . ALA A 1 190 ? 17.009 -0.165 -14.134 1.00 89.44 190 ALA A O 1
ATOM 1452 N N . ARG A 1 191 ? 15.615 -1.851 -13.603 1.00 87.69 191 ARG A N 1
ATOM 1453 C CA . ARG A 1 191 ? 16.647 -2.887 -13.507 1.00 87.69 191 ARG A CA 1
ATOM 1454 C C . ARG A 1 191 ? 17.363 -3.149 -14.838 1.00 87.69 191 ARG A C 1
ATOM 1456 O O . ARG A 1 191 ? 18.560 -3.403 -14.823 1.00 87.69 191 ARG A O 1
ATOM 1463 N N . MET A 1 192 ? 16.688 -3.045 -15.990 1.00 90.12 192 MET A N 1
ATOM 1464 C CA . MET A 1 192 ? 17.350 -3.109 -17.311 1.00 90.12 192 MET A CA 1
ATOM 1465 C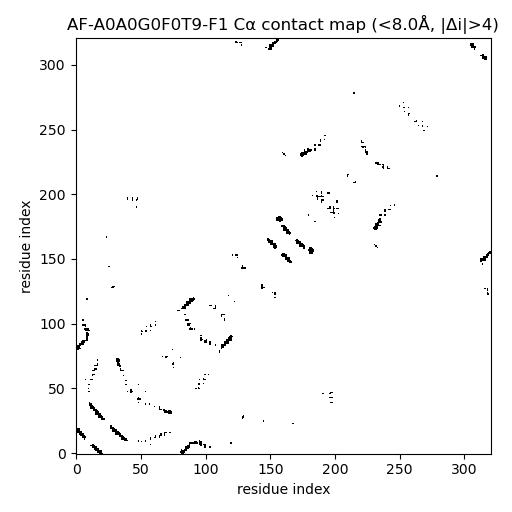 C . MET A 1 192 ? 18.236 -1.887 -17.600 1.00 90.12 192 MET A C 1
ATOM 1467 O O . MET A 1 192 ? 19.139 -1.970 -18.430 1.00 90.12 192 MET A O 1
ATOM 1471 N N . MET A 1 193 ? 17.982 -0.763 -16.926 1.00 87.38 193 MET A N 1
ATOM 1472 C CA . MET A 1 193 ? 18.758 0.478 -17.013 1.00 87.38 193 MET A CA 1
ATOM 1473 C C . MET A 1 193 ? 19.825 0.605 -15.906 1.00 87.38 193 MET A C 1
ATOM 1475 O O . MET A 1 193 ? 20.475 1.644 -15.816 1.00 87.38 193 MET A O 1
ATOM 1479 N N . ASN A 1 194 ? 20.023 -0.431 -15.076 1.00 89.62 194 ASN A N 1
ATOM 1480 C CA . ASN A 1 194 ? 20.886 -0.422 -13.884 1.00 89.62 194 ASN A CA 1
ATOM 1481 C C . ASN A 1 194 ? 20.567 0.713 -12.881 1.00 89.62 194 ASN A C 1
ATOM 1483 O O . ASN A 1 194 ? 21.458 1.223 -12.200 1.00 89.62 194 ASN A O 1
ATOM 1487 N N . LEU A 1 195 ? 19.293 1.100 -12.776 1.00 88.75 195 LEU A N 1
ATOM 1488 C CA . LEU A 1 195 ? 18.790 2.023 -11.754 1.00 88.75 195 LEU A CA 1
ATOM 1489 C C . LEU A 1 195 ? 18.474 1.266 -10.446 1.00 88.75 195 LEU A C 1
ATOM 1491 O O . LEU A 1 195 ? 18.168 0.071 -10.497 1.00 88.75 195 LEU A O 1
ATOM 1495 N N . PRO A 1 196 ? 18.539 1.925 -9.272 1.00 85.62 196 PRO A N 1
ATOM 1496 C CA . PRO A 1 196 ? 18.208 1.289 -8.001 1.00 85.62 196 PRO A CA 1
ATOM 1497 C C . PRO A 1 196 ? 16.696 1.047 -7.847 1.00 85.62 196 PRO A C 1
ATOM 1499 O O . PRO A 1 196 ? 15.874 1.680 -8.505 1.00 85.62 196 PRO A O 1
ATOM 1502 N N . TYR A 1 197 ? 16.343 0.136 -6.939 1.00 83.12 197 TYR A N 1
ATOM 1503 C CA . TYR A 1 197 ? 14.968 -0.114 -6.494 1.00 83.12 197 TYR A CA 1
ATOM 1504 C C . TYR A 1 197 ? 14.550 0.893 -5.395 1.00 83.12 197 TYR A C 1
ATOM 1506 O O . TYR A 1 197 ? 15.400 1.226 -4.562 1.00 83.12 197 TYR A O 1
ATOM 1514 N N . PRO A 1 198 ? 13.280 1.344 -5.322 1.00 85.62 198 PRO A N 1
ATOM 1515 C CA . PRO A 1 198 ? 12.219 1.170 -6.316 1.00 85.62 198 PRO A CA 1
ATOM 1516 C C . PRO A 1 198 ? 12.504 1.981 -7.587 1.00 85.62 198 PRO A C 1
ATOM 1518 O O . PRO A 1 198 ? 12.999 3.107 -7.543 1.00 85.62 198 PRO A O 1
ATOM 1521 N N . GLY A 1 199 ? 12.191 1.389 -8.733 1.00 85.81 199 GLY A N 1
ATOM 1522 C CA . GLY A 1 199 ? 12.547 1.890 -10.054 1.00 85.81 199 GLY A CA 1
ATOM 1523 C C . GLY A 1 199 ? 11.592 2.942 -10.612 1.00 85.81 199 GLY A C 1
ATOM 1524 O O . GLY A 1 199 ? 12.028 3.832 -11.345 1.00 85.81 199 GLY A O 1
ATOM 1525 N N . GLY A 1 200 ? 10.309 2.878 -10.242 1.00 87.38 200 GLY A N 1
ATOM 1526 C CA . GLY A 1 200 ? 9.289 3.867 -10.623 1.00 87.38 200 GLY A CA 1
ATOM 1527 C C . GLY A 1 200 ? 9.715 5.324 -10.370 1.00 87.38 200 GLY A C 1
ATOM 1528 O O . GLY A 1 200 ? 9.765 6.107 -11.327 1.00 87.38 200 GLY A O 1
ATOM 1529 N N . PRO A 1 201 ? 10.093 5.697 -9.130 1.00 86.62 201 PRO A N 1
ATOM 1530 C CA . PRO A 1 201 ? 10.552 7.047 -8.802 1.00 86.62 201 PRO A CA 1
ATOM 1531 C C . PRO A 1 201 ? 11.788 7.503 -9.593 1.00 86.62 201 PRO A C 1
ATOM 1533 O O . PRO A 1 201 ? 11.815 8.632 -10.084 1.00 86.62 201 PRO A O 1
ATOM 1536 N N . GLU A 1 202 ? 12.793 6.640 -9.777 1.00 87.06 202 GLU A N 1
ATOM 1537 C CA . GLU A 1 202 ? 14.017 7.002 -10.509 1.00 87.06 202 GLU A CA 1
ATOM 1538 C C . GLU A 1 202 ? 13.769 7.175 -12.017 1.00 87.06 202 GLU A C 1
ATOM 1540 O O . GLU A 1 202 ? 14.268 8.133 -12.610 1.00 87.06 202 GLU A O 1
ATOM 1545 N N . ILE A 1 203 ? 12.931 6.336 -12.640 1.00 87.00 203 ILE A N 1
ATOM 1546 C CA . ILE A 1 203 ? 12.494 6.555 -14.029 1.00 87.00 203 ILE A CA 1
ATOM 1547 C C . ILE A 1 203 ? 11.693 7.857 -14.140 1.00 87.00 203 ILE A C 1
ATOM 1549 O O . ILE A 1 203 ? 11.924 8.627 -15.071 1.00 87.00 203 ILE A O 1
ATOM 1553 N N . SER A 1 204 ? 10.777 8.131 -13.206 1.00 87.69 204 SER A N 1
ATOM 1554 C CA . SER A 1 204 ? 9.952 9.349 -13.218 1.00 87.69 204 SER A CA 1
ATOM 1555 C C . SER A 1 204 ? 10.812 10.620 -13.174 1.00 87.69 204 SER A C 1
ATOM 1557 O O . SER A 1 204 ? 10.655 11.517 -14.006 1.00 87.69 204 SER A O 1
ATOM 1559 N N . LYS A 1 205 ? 11.800 10.639 -12.275 1.00 87.12 205 LYS A N 1
ATOM 1560 C CA . LYS A 1 205 ? 12.814 11.690 -12.090 1.00 87.12 205 LYS A CA 1
ATOM 1561 C C . LYS A 1 205 ? 13.711 11.882 -13.318 1.00 87.12 205 LYS A C 1
ATOM 1563 O O . LYS A 1 205 ? 13.941 13.016 -13.738 1.00 87.12 205 LYS A O 1
ATOM 1568 N N . LEU A 1 206 ? 14.179 10.799 -13.945 1.00 87.38 206 LEU A N 1
ATOM 1569 C CA . LEU A 1 206 ? 14.946 10.875 -15.197 1.00 87.38 206 LEU A CA 1
ATOM 1570 C C . LEU A 1 206 ? 14.088 11.361 -16.373 1.00 87.38 206 LEU A C 1
ATOM 1572 O O . LEU A 1 206 ? 14.548 12.170 -17.176 1.00 87.38 206 LEU A O 1
ATOM 1576 N N . ALA A 1 207 ? 12.829 10.927 -16.455 1.00 86.06 207 ALA A N 1
ATOM 1577 C CA . ALA A 1 207 ? 11.885 11.391 -17.465 1.00 86.06 207 ALA A CA 1
ATOM 1578 C C . ALA A 1 207 ? 11.497 12.866 -17.261 1.00 86.06 207 ALA A C 1
ATOM 1580 O O . ALA A 1 207 ? 11.246 13.569 -18.236 1.00 86.06 207 ALA A O 1
ATOM 1581 N N . GLU A 1 208 ? 11.455 13.357 -16.020 1.00 86.31 208 GLU A N 1
ATOM 1582 C CA . GLU A 1 208 ? 11.276 14.781 -15.722 1.00 86.31 208 GLU A CA 1
ATOM 1583 C C . GLU A 1 208 ? 12.483 15.608 -16.148 1.00 86.31 208 GLU A C 1
ATOM 1585 O O . GLU A 1 208 ? 12.312 16.598 -16.860 1.00 86.31 208 GLU A O 1
ATOM 1590 N N . LYS A 1 209 ? 13.697 15.153 -15.820 1.00 87.50 209 LYS A N 1
ATOM 1591 C CA . LYS A 1 209 ? 14.929 15.772 -16.312 1.00 87.50 209 LYS A CA 1
ATOM 1592 C C . LYS A 1 209 ? 14.939 15.855 -17.848 1.00 87.50 209 LYS A C 1
ATOM 1594 O O . LYS A 1 209 ? 15.155 16.932 -18.393 1.00 87.50 209 LYS A O 1
ATOM 1599 N N . ALA A 1 210 ? 14.621 14.758 -18.538 1.00 86.50 210 ALA A N 1
ATOM 1600 C CA . ALA A 1 210 ? 14.560 14.722 -20.000 1.00 86.50 210 ALA A CA 1
ATOM 1601 C C . ALA A 1 210 ? 13.540 15.720 -20.587 1.00 86.50 210 ALA A C 1
ATOM 1603 O O . ALA A 1 210 ? 13.833 16.361 -21.592 1.00 86.50 210 ALA A O 1
ATOM 1604 N N . ARG A 1 211 ? 12.376 15.912 -19.942 1.00 86.81 211 ARG A N 1
ATOM 1605 C CA . ARG A 1 211 ? 11.388 16.936 -20.340 1.00 86.81 211 ARG A CA 1
ATOM 1606 C C . ARG A 1 211 ? 11.904 18.366 -20.153 1.00 86.81 211 ARG A C 1
ATOM 1608 O O . ARG A 1 211 ? 11.576 19.225 -20.962 1.00 86.81 211 ARG A O 1
ATOM 1615 N N . LEU A 1 212 ? 12.688 18.628 -19.105 1.00 90.81 212 LEU A N 1
ATOM 1616 C CA . LEU A 1 212 ? 13.286 19.947 -18.846 1.00 90.81 212 LEU A CA 1
ATOM 1617 C C . LEU A 1 212 ? 14.441 20.276 -19.808 1.00 90.81 212 LEU A C 1
ATOM 1619 O O . LEU A 1 212 ? 14.689 21.446 -20.080 1.00 90.81 212 LEU A O 1
ATOM 1623 N N . GLU A 1 213 ? 15.123 19.257 -20.334 1.00 92.19 213 GLU A N 1
ATOM 1624 C CA . GLU A 1 213 ? 16.233 19.382 -21.294 1.00 92.19 213 GLU A CA 1
ATOM 1625 C C . GLU A 1 213 ? 15.789 19.241 -22.774 1.00 92.19 213 GLU A C 1
ATOM 1627 O O . GLU A 1 213 ? 16.637 19.177 -23.661 1.00 92.19 213 GLU A O 1
ATOM 1632 N N . ASP A 1 214 ? 14.474 19.189 -23.046 1.00 88.88 214 ASP A N 1
ATOM 1633 C CA . ASP A 1 214 ? 13.838 18.931 -24.363 1.00 88.88 214 ASP A CA 1
ATOM 1634 C C . ASP A 1 214 ? 14.367 17.668 -25.088 1.00 88.88 214 ASP A C 1
ATOM 1636 O O . ASP A 1 214 ? 14.386 17.558 -26.318 1.00 88.88 214 ASP A O 1
ATOM 1640 N N . ILE A 1 215 ? 14.801 16.668 -24.310 1.00 84.06 215 ILE A N 1
ATOM 1641 C CA . ILE A 1 215 ? 15.315 15.393 -24.816 1.00 84.06 215 ILE A CA 1
ATOM 1642 C C . ILE A 1 215 ? 14.130 14.526 -25.250 1.00 84.06 215 ILE A C 1
ATOM 1644 O O . ILE A 1 215 ? 13.495 13.833 -24.451 1.00 84.06 215 ILE A O 1
ATOM 1648 N N . SER A 1 216 ? 13.844 14.557 -26.549 1.00 79.69 216 SER A N 1
ATOM 1649 C CA . SER A 1 216 ? 12.816 13.732 -27.183 1.00 79.69 216 SER A CA 1
ATOM 1650 C C . SER A 1 216 ? 13.374 12.409 -27.724 1.00 79.69 216 SER A C 1
ATOM 1652 O O . SER A 1 216 ? 14.525 12.302 -28.142 1.00 79.69 216 SER A O 1
ATOM 1654 N N . LEU A 1 217 ? 12.530 11.373 -27.712 1.00 77.56 217 LEU A N 1
ATOM 1655 C CA . LEU A 1 217 ? 12.817 10.061 -28.291 1.00 77.56 217 LEU A CA 1
ATOM 1656 C C . LEU A 1 217 ? 12.066 9.916 -29.617 1.00 77.56 217 LEU A C 1
ATOM 1658 O O . LEU A 1 217 ? 10.838 9.839 -29.626 1.00 77.56 217 LEU A O 1
ATOM 1662 N N . GLU A 1 218 ? 12.796 9.805 -30.729 1.00 74.12 218 GLU A N 1
ATOM 1663 C CA . GLU A 1 218 ? 12.212 9.521 -32.053 1.00 74.12 218 GLU A CA 1
ATOM 1664 C C . GLU A 1 218 ? 11.445 8.185 -32.067 1.00 74.12 218 GLU A C 1
ATOM 1666 O O . GLU A 1 218 ? 10.405 8.041 -32.719 1.00 74.12 218 GLU A O 1
ATOM 1671 N N . LYS A 1 219 ? 11.938 7.191 -31.313 1.00 80.00 219 LYS A N 1
ATOM 1672 C CA . LYS A 1 219 ? 11.307 5.874 -31.207 1.00 80.00 219 LYS A CA 1
ATOM 1673 C C . LYS A 1 219 ? 10.032 5.945 -30.365 1.00 80.00 219 LYS A C 1
ATOM 1675 O O . LYS A 1 219 ? 10.073 5.973 -29.136 1.00 80.00 219 LYS A O 1
ATOM 1680 N N . LYS A 1 220 ? 8.887 5.818 -31.035 1.00 85.69 220 LYS A N 1
ATOM 1681 C CA . LYS A 1 220 ? 7.600 5.525 -30.392 1.00 85.69 220 LYS A CA 1
ATOM 1682 C C . LYS A 1 220 ? 7.603 4.083 -29.864 1.00 85.69 220 LYS A C 1
ATOM 1684 O O . LYS A 1 220 ? 7.820 3.136 -30.620 1.00 85.69 220 LYS A O 1
ATOM 1689 N N . PHE A 1 221 ? 7.368 3.917 -28.566 1.00 87.88 221 PHE A N 1
ATOM 1690 C CA . PHE A 1 221 ? 7.143 2.610 -27.941 1.00 87.88 221 PHE A CA 1
ATOM 1691 C C . PHE A 1 221 ? 5.697 2.127 -28.160 1.00 87.88 221 PHE A C 1
ATOM 1693 O O . PHE A 1 221 ? 4.807 2.960 -28.361 1.00 87.88 221 PHE A O 1
ATOM 1700 N N . PRO A 1 222 ? 5.438 0.804 -28.138 1.00 89.88 222 PRO A N 1
ATOM 1701 C CA . PRO A 1 222 ? 4.085 0.281 -28.282 1.00 89.88 222 PRO A CA 1
ATOM 1702 C C . PRO A 1 222 ? 3.200 0.710 -27.108 1.00 89.88 222 PRO A C 1
ATOM 1704 O O . PRO A 1 222 ? 3.666 0.875 -25.982 1.00 89.88 222 PRO A O 1
ATOM 1707 N N . ARG A 1 223 ? 1.899 0.821 -27.381 1.00 87.75 223 ARG A N 1
ATOM 1708 C CA . ARG A 1 223 ? 0.838 0.963 -26.380 1.00 87.75 223 ARG A CA 1
ATOM 1709 C C . ARG A 1 223 ? -0.054 -0.280 -26.487 1.00 87.75 223 ARG A C 1
ATOM 1711 O O . ARG A 1 223 ? -0.956 -0.278 -27.327 1.00 87.75 223 ARG A O 1
ATOM 1718 N N . PRO A 1 224 ? 0.246 -1.371 -25.756 1.00 87.94 224 PRO A N 1
ATOM 1719 C CA . PRO A 1 224 ? -0.567 -2.582 -25.806 1.00 87.94 224 PRO A CA 1
ATOM 1720 C C . PRO A 1 224 ? -2.028 -2.282 -25.451 1.00 87.94 224 PRO A C 1
ATOM 1722 O O . PRO A 1 224 ? -2.313 -1.334 -24.726 1.00 87.94 224 PRO A O 1
ATOM 1725 N N . MET A 1 225 ? -2.950 -3.069 -26.008 1.00 89.00 225 MET A N 1
ATOM 1726 C CA . MET A 1 225 ? -4.400 -3.006 -25.755 1.00 89.00 225 MET A CA 1
ATOM 1727 C C . MET A 1 225 ? -5.116 -1.668 -26.052 1.00 89.00 225 MET A C 1
ATOM 1729 O O . MET A 1 225 ? -6.335 -1.620 -25.950 1.00 89.00 225 MET A O 1
ATOM 1733 N N . LEU A 1 226 ? -4.433 -0.635 -26.573 1.00 86.88 226 LEU A N 1
ATOM 1734 C CA . LEU A 1 226 ? -5.024 0.659 -26.984 1.00 86.88 226 LEU A CA 1
ATOM 1735 C C . LEU A 1 226 ? -6.170 0.552 -28.019 1.00 86.88 226 LEU A C 1
ATOM 1737 O O . LEU A 1 226 ? -6.924 1.503 -28.219 1.00 86.88 226 LEU A O 1
ATOM 1741 N N . HIS A 1 227 ? -6.281 -0.584 -28.709 1.00 89.75 227 HIS A N 1
ATOM 1742 C CA . HIS A 1 227 ? -7.319 -0.876 -29.708 1.00 89.75 227 HIS A CA 1
ATOM 1743 C C . HIS A 1 227 ? -8.105 -2.161 -29.387 1.00 89.75 227 HIS A C 1
ATOM 1745 O O . HIS A 1 227 ? -8.697 -2.772 -30.278 1.00 89.75 227 HIS A O 1
ATOM 1751 N N . SER A 1 228 ? -8.080 -2.596 -28.126 1.00 88.69 228 SER A N 1
ATOM 1752 C CA . SER A 1 228 ? -8.993 -3.621 -27.614 1.00 88.69 228 SER A CA 1
ATOM 1753 C C . SER A 1 228 ? -10.430 -3.072 -27.518 1.00 88.69 228 SER A C 1
ATOM 1755 O O . SER A 1 228 ? -10.694 -1.907 -27.825 1.00 88.69 228 SER A O 1
ATOM 1757 N N . LYS A 1 229 ? -11.381 -3.936 -27.147 1.00 93.00 229 LYS A N 1
ATOM 1758 C CA . LYS A 1 229 ? -12.785 -3.563 -26.878 1.00 93.00 229 LYS A CA 1
ATOM 1759 C C . LYS A 1 229 ? -13.183 -3.773 -25.413 1.00 93.00 229 LYS A C 1
ATOM 1761 O O . LYS A 1 229 ? -14.353 -3.620 -25.077 1.00 93.00 229 LYS A O 1
ATOM 1766 N N . ASP A 1 230 ? -12.224 -4.163 -24.583 1.00 93.50 230 ASP A N 1
ATOM 1767 C CA . ASP A 1 230 ? -12.329 -4.247 -23.133 1.00 93.50 230 ASP A CA 1
ATOM 1768 C C . ASP A 1 230 ? -11.574 -3.059 -22.504 1.00 93.50 230 ASP A C 1
ATOM 1770 O O . ASP A 1 230 ? -11.137 -2.145 -23.206 1.00 93.50 230 ASP A O 1
ATOM 1774 N N . LEU A 1 231 ? -11.472 -3.032 -21.175 1.00 94.06 231 LEU A N 1
ATOM 1775 C CA . LEU A 1 231 ? -10.727 -2.007 -20.430 1.00 94.06 231 LEU A CA 1
ATOM 1776 C C . LEU A 1 231 ? -9.457 -2.594 -19.789 1.00 94.06 231 LEU A C 1
ATOM 1778 O O . LEU A 1 231 ? -8.972 -2.092 -18.777 1.00 94.06 231 LEU A O 1
ATOM 1782 N N . ASN A 1 232 ? -8.954 -3.690 -20.357 1.00 95.19 232 ASN A N 1
ATOM 1783 C CA . ASN A 1 232 ? -7.826 -4.449 -19.834 1.00 95.19 232 ASN A CA 1
ATOM 1784 C C . ASN A 1 232 ? -6.479 -3.822 -20.230 1.00 95.19 232 ASN A C 1
ATOM 1786 O O . ASN A 1 232 ? -6.357 -3.118 -21.237 1.00 95.19 232 ASN A O 1
ATOM 1790 N N . PHE A 1 233 ? -5.446 -4.105 -19.437 1.00 93.50 233 PHE A N 1
ATOM 1791 C CA . PHE A 1 233 ? -4.105 -3.544 -19.613 1.00 93.50 233 PHE A CA 1
ATOM 1792 C C . PHE A 1 233 ? -3.064 -4.610 -19.984 1.00 93.50 233 PHE A C 1
ATOM 1794 O O . PHE A 1 233 ? -3.218 -5.794 -19.695 1.00 93.50 233 PHE A O 1
ATOM 1801 N N . SER A 1 234 ? -1.959 -4.176 -20.591 1.00 93.62 234 SER A N 1
ATOM 1802 C CA . SER A 1 234 ? -0.760 -4.994 -20.801 1.00 93.62 234 SER A CA 1
ATOM 1803 C C . SER A 1 234 ? 0.471 -4.089 -20.854 1.00 93.62 234 SER A C 1
ATOM 1805 O O . SER A 1 234 ? 0.473 -3.050 -21.521 1.00 93.62 234 SER A O 1
ATOM 1807 N N . PHE A 1 235 ? 1.534 -4.489 -20.159 1.00 92.56 235 PHE A N 1
ATOM 1808 C CA . PHE A 1 235 ? 2.795 -3.753 -20.058 1.00 92.56 235 PHE A CA 1
ATOM 1809 C C . PHE A 1 235 ? 4.012 -4.612 -20.446 1.00 92.56 235 PHE A C 1
ATOM 1811 O O . PHE A 1 235 ? 5.069 -4.067 -20.784 1.00 92.56 235 PHE A O 1
ATOM 1818 N N . SER A 1 236 ? 3.868 -5.938 -20.532 1.00 88.50 236 SER A N 1
ATOM 1819 C CA . SER A 1 236 ? 4.949 -6.856 -20.913 1.00 88.50 236 SER A CA 1
ATOM 1820 C C . SER A 1 236 ? 5.508 -6.586 -22.314 1.00 88.50 236 SER A C 1
ATOM 1822 O O . SER A 1 236 ? 6.722 -6.681 -22.529 1.00 88.50 236 SER A O 1
ATOM 1824 N N . GLY A 1 237 ? 4.654 -6.170 -23.255 1.00 88.88 237 GLY A N 1
ATOM 1825 C CA . GLY A 1 237 ? 5.057 -5.744 -24.597 1.00 88.88 237 GLY A CA 1
ATOM 1826 C C . GLY A 1 237 ? 5.870 -4.444 -24.594 1.00 88.88 237 GLY A C 1
ATOM 1827 O O . GLY A 1 237 ? 6.838 -4.319 -25.347 1.00 88.88 237 GLY A O 1
ATOM 1828 N N . LEU A 1 238 ? 5.543 -3.502 -23.700 1.00 88.62 238 LEU A N 1
ATOM 1829 C CA . LEU A 1 238 ? 6.295 -2.257 -23.507 1.00 88.62 238 LEU A CA 1
ATOM 1830 C C . LEU A 1 238 ? 7.681 -2.545 -22.908 1.00 88.62 238 LEU A C 1
ATOM 1832 O O . LEU A 1 238 ? 8.691 -2.177 -23.510 1.00 88.62 238 LEU A O 1
ATOM 1836 N N . LYS A 1 239 ? 7.734 -3.298 -21.802 1.00 90.25 239 LYS A N 1
ATOM 1837 C CA . LYS A 1 239 ? 8.965 -3.834 -21.186 1.00 90.25 239 LYS A CA 1
ATOM 1838 C C . LYS A 1 239 ? 9.876 -4.505 -22.224 1.00 90.25 239 LYS A C 1
ATOM 1840 O O . LYS A 1 239 ? 11.072 -4.223 -22.296 1.00 90.25 239 LYS A O 1
ATOM 1845 N N . THR A 1 240 ? 9.305 -5.358 -23.073 1.00 89.62 240 THR A N 1
ATOM 1846 C CA . THR A 1 240 ? 10.039 -6.076 -24.126 1.00 89.62 240 THR A CA 1
ATOM 1847 C C . THR A 1 240 ? 10.582 -5.124 -25.199 1.00 89.62 240 THR A C 1
ATOM 1849 O O . THR A 1 240 ? 11.743 -5.230 -25.597 1.00 89.62 240 THR A O 1
ATOM 1852 N N . ALA A 1 241 ? 9.796 -4.133 -25.631 1.00 90.88 241 ALA A N 1
ATOM 1853 C CA . ALA A 1 241 ? 10.240 -3.133 -26.602 1.00 90.88 241 ALA A CA 1
ATOM 1854 C C . ALA A 1 241 ? 11.357 -2.211 -26.069 1.00 90.88 241 ALA A C 1
ATOM 1856 O O . ALA A 1 241 ? 12.193 -1.755 -26.862 1.00 90.88 241 ALA A O 1
ATOM 1857 N N . VAL A 1 242 ? 11.394 -1.965 -24.751 1.00 90.50 242 VAL A N 1
ATOM 1858 C CA . VAL A 1 242 ? 12.488 -1.267 -24.051 1.00 90.50 242 VAL A CA 1
ATOM 1859 C C . VAL A 1 242 ? 13.746 -2.136 -23.990 1.00 90.50 242 VAL A C 1
ATOM 1861 O O . VAL A 1 242 ? 14.813 -1.657 -24.372 1.00 90.50 242 VAL A O 1
ATOM 1864 N N . LEU A 1 243 ? 13.637 -3.424 -23.640 1.00 90.44 243 LEU A N 1
ATOM 1865 C CA . LEU A 1 243 ? 14.774 -4.357 -23.637 1.00 90.44 243 LEU A CA 1
ATOM 1866 C C . LEU A 1 243 ? 15.505 -4.390 -24.992 1.00 90.44 243 LEU A C 1
ATOM 1868 O O . LEU A 1 243 ? 16.730 -4.277 -25.041 1.00 90.44 243 LEU A O 1
ATOM 1872 N N . TYR A 1 244 ? 14.764 -4.501 -26.099 1.00 90.69 244 TYR A N 1
ATOM 1873 C CA . TYR A 1 244 ? 15.358 -4.458 -27.441 1.00 90.69 244 TYR A CA 1
ATOM 1874 C C . TYR A 1 244 ? 15.922 -3.076 -27.806 1.00 90.69 244 TYR A C 1
ATOM 1876 O O . TYR A 1 244 ? 16.903 -2.996 -28.538 1.00 90.69 244 TYR A O 1
ATOM 1884 N N . TYR A 1 245 ? 15.357 -1.979 -27.291 1.00 89.12 245 TYR A N 1
ATOM 1885 C CA . TYR A 1 245 ? 15.916 -0.642 -27.519 1.00 89.12 245 TYR A CA 1
ATOM 1886 C C . TYR A 1 245 ? 17.285 -0.470 -26.850 1.00 89.12 245 TYR A C 1
ATOM 1888 O O . TYR A 1 245 ? 18.237 -0.050 -27.505 1.00 89.12 245 TYR A O 1
ATOM 1896 N N . LEU A 1 246 ? 17.398 -0.864 -25.578 1.00 87.12 246 LEU A N 1
ATOM 1897 C CA . LEU A 1 246 ? 18.642 -0.784 -24.807 1.00 87.12 246 LEU A CA 1
ATOM 1898 C C . LEU A 1 246 ? 19.743 -1.680 -25.399 1.00 87.12 246 LEU A C 1
ATOM 1900 O O . LEU A 1 246 ? 20.895 -1.256 -25.485 1.00 87.12 246 LEU A O 1
ATOM 1904 N N . LYS A 1 247 ? 19.392 -2.883 -25.881 1.00 87.88 247 LYS A N 1
ATOM 1905 C CA . LYS A 1 247 ? 20.323 -3.754 -26.622 1.00 87.88 247 LYS A CA 1
ATOM 1906 C C . LYS A 1 247 ? 20.857 -3.079 -27.886 1.00 87.88 247 LYS A C 1
ATOM 1908 O O . LYS A 1 247 ? 22.072 -2.990 -28.047 1.00 87.88 247 LYS A O 1
ATOM 1913 N N . ASN A 1 248 ? 19.974 -2.540 -28.729 1.00 86.00 248 ASN A N 1
ATOM 1914 C CA . ASN A 1 248 ? 20.377 -1.881 -29.974 1.00 86.00 248 ASN A CA 1
ATOM 1915 C C . ASN A 1 248 ? 21.273 -0.654 -29.719 1.00 86.00 248 ASN A C 1
ATOM 1917 O O . ASN A 1 248 ? 22.259 -0.471 -30.430 1.00 86.00 248 ASN A O 1
ATOM 1921 N N . ILE A 1 249 ? 20.977 0.158 -28.693 1.00 82.31 249 ILE A N 1
ATOM 1922 C CA . ILE A 1 249 ? 21.836 1.285 -28.285 1.00 82.31 249 ILE A CA 1
ATOM 1923 C C . ILE A 1 249 ? 23.228 0.788 -27.884 1.00 82.31 249 ILE A C 1
ATOM 1925 O O . ILE A 1 249 ? 24.229 1.319 -28.363 1.00 82.31 249 ILE A O 1
ATOM 1929 N N . ASN A 1 250 ? 23.307 -0.236 -27.030 1.00 77.94 250 ASN A N 1
ATOM 1930 C CA . ASN A 1 250 ? 24.592 -0.762 -26.578 1.00 77.94 250 ASN A CA 1
ATOM 1931 C C . ASN A 1 250 ? 25.408 -1.355 -27.736 1.00 77.94 250 ASN A C 1
ATOM 1933 O O . ASN A 1 250 ? 26.597 -1.066 -27.825 1.00 77.94 250 ASN A O 1
ATOM 1937 N N . GLU A 1 251 ? 24.793 -2.082 -28.674 1.00 73.56 251 GLU A N 1
ATOM 1938 C CA . GLU A 1 251 ? 25.489 -2.554 -29.880 1.00 73.56 251 GLU A CA 1
ATOM 1939 C C . GLU A 1 251 ? 26.026 -1.408 -30.751 1.00 73.56 251 GLU A C 1
ATOM 1941 O O . GLU A 1 251 ? 27.176 -1.461 -31.191 1.00 73.56 251 GLU A O 1
ATOM 1946 N N . VAL A 1 252 ? 25.232 -0.358 -30.988 1.00 72.75 252 VAL A N 1
ATOM 1947 C CA . VAL A 1 252 ? 25.670 0.824 -31.753 1.00 72.75 252 VAL A CA 1
ATOM 1948 C C . VAL A 1 252 ? 26.827 1.531 -31.046 1.00 72.75 252 VAL A C 1
ATOM 1950 O O . VAL A 1 252 ? 27.831 1.861 -31.684 1.00 72.75 252 VAL A O 1
ATOM 1953 N N . ASN A 1 253 ? 26.735 1.715 -29.728 1.00 72.62 253 ASN A N 1
ATOM 1954 C CA . ASN A 1 253 ? 27.772 2.368 -28.933 1.00 72.62 253 ASN A CA 1
ATOM 1955 C C . ASN A 1 253 ? 29.066 1.544 -28.875 1.00 72.62 253 ASN A C 1
ATOM 1957 O O . ASN A 1 253 ? 30.141 2.124 -29.013 1.00 72.62 253 ASN A O 1
ATOM 1961 N N . ILE A 1 254 ? 28.984 0.212 -28.765 1.00 69.12 254 ILE A N 1
ATOM 1962 C CA . ILE A 1 254 ? 30.147 -0.690 -28.824 1.00 69.12 254 ILE A CA 1
ATOM 1963 C C . ILE A 1 254 ? 30.825 -0.607 -30.195 1.00 69.12 254 ILE A C 1
ATOM 1965 O O . ILE A 1 254 ? 32.027 -0.353 -30.259 1.00 69.12 254 ILE A O 1
ATOM 1969 N N . ARG A 1 255 ? 30.071 -0.724 -31.299 1.00 67.94 255 ARG A N 1
ATOM 1970 C CA . ARG A 1 255 ? 30.624 -0.599 -32.663 1.00 67.94 255 ARG A CA 1
ATOM 1971 C C . ARG A 1 255 ? 31.283 0.770 -32.875 1.00 67.94 255 ARG A C 1
ATOM 1973 O O . ARG A 1 255 ? 32.381 0.852 -33.420 1.00 67.94 255 ARG A O 1
ATOM 1980 N N . SER A 1 256 ? 30.662 1.835 -32.368 1.00 67.75 256 SER A N 1
ATOM 1981 C CA . SER A 1 256 ? 31.189 3.205 -32.454 1.00 67.75 256 SER A CA 1
ATOM 1982 C C . SER A 1 256 ? 32.389 3.450 -31.527 1.00 67.75 256 SER A C 1
ATOM 1984 O O . SER A 1 256 ? 33.193 4.341 -31.790 1.00 67.75 256 SER A O 1
ATOM 1986 N N . ALA A 1 257 ? 32.534 2.711 -30.424 1.00 64.06 257 ALA A N 1
ATOM 1987 C CA . ALA A 1 257 ? 33.715 2.753 -29.557 1.00 64.06 257 ALA A CA 1
ATOM 1988 C C . ALA A 1 257 ? 34.893 1.992 -30.184 1.00 64.06 257 ALA A C 1
ATOM 1990 O O . ALA A 1 257 ? 35.995 2.534 -30.262 1.00 64.06 257 ALA A O 1
ATOM 1991 N N . GLN A 1 258 ? 34.635 0.806 -30.744 1.00 65.19 258 GLN A N 1
ATOM 1992 C CA . GLN A 1 258 ? 35.608 0.012 -31.502 1.00 65.19 258 GLN A CA 1
ATOM 1993 C C . GLN A 1 258 ? 36.153 0.795 -32.710 1.00 65.19 258 GLN A C 1
ATOM 1995 O O . GLN A 1 258 ? 37.366 0.890 -32.881 1.00 65.19 258 GLN A O 1
ATOM 2000 N N . GLN A 1 259 ? 35.283 1.457 -33.483 1.00 64.31 259 GLN A N 1
ATOM 2001 C CA . GLN A 1 259 ? 35.681 2.359 -34.580 1.00 64.31 259 GLN A CA 1
ATOM 2002 C C . GLN A 1 259 ? 36.495 3.585 -34.122 1.00 64.31 259 GLN A C 1
ATOM 2004 O O . GLN A 1 259 ? 37.195 4.186 -34.932 1.00 64.31 259 GLN A O 1
ATOM 2009 N N . ARG A 1 260 ? 36.430 3.953 -32.835 1.00 68.06 260 ARG A N 1
ATOM 2010 C CA . ARG A 1 260 ? 37.220 5.033 -32.212 1.00 68.06 260 ARG A CA 1
ATOM 2011 C C . ARG A 1 260 ? 38.406 4.514 -31.380 1.00 68.06 260 ARG A C 1
ATOM 2013 O O . ARG A 1 260 ? 39.021 5.293 -30.659 1.00 68.06 260 ARG A O 1
ATOM 2020 N N . GLY A 1 261 ? 38.736 3.222 -31.468 1.00 57.03 261 GLY A N 1
ATOM 2021 C CA . GLY A 1 261 ? 39.883 2.617 -30.781 1.00 57.03 261 GLY A CA 1
ATOM 2022 C C . GLY A 1 261 ? 39.732 2.453 -29.262 1.00 57.03 261 GLY A C 1
ATOM 2023 O O . GLY A 1 261 ? 40.731 2.261 -28.574 1.00 57.03 261 GLY A O 1
ATOM 2024 N N . GLN A 1 262 ? 38.512 2.526 -28.720 1.00 56.25 262 GLN A N 1
ATOM 2025 C CA . GLN A 1 262 ? 38.229 2.322 -27.294 1.00 56.25 262 GLN A CA 1
ATOM 2026 C C . GLN A 1 262 ? 37.717 0.891 -27.064 1.00 56.25 262 GLN A C 1
ATOM 2028 O O . GLN A 1 262 ? 36.711 0.490 -27.646 1.00 56.25 262 GLN A O 1
ATOM 2033 N N . VAL A 1 263 ? 38.435 0.112 -26.243 1.00 53.53 263 VAL A N 1
ATOM 2034 C CA . VAL A 1 263 ? 38.364 -1.371 -26.241 1.00 53.53 263 VAL A CA 1
ATOM 2035 C C . VAL A 1 263 ? 37.860 -1.971 -24.910 1.00 53.53 263 VAL A C 1
ATOM 2037 O O . VAL A 1 263 ? 37.821 -3.184 -24.747 1.00 53.53 263 VAL A O 1
ATOM 2040 N N . SER A 1 264 ? 37.460 -1.141 -23.944 1.00 54.34 264 SER A N 1
ATOM 2041 C CA . SER A 1 264 ? 36.975 -1.570 -22.620 1.00 54.34 264 SER A CA 1
ATOM 2042 C C . SER A 1 264 ? 35.447 -1.493 -22.550 1.00 54.34 264 SER A C 1
ATOM 2044 O O . SER A 1 264 ? 34.865 -0.409 -22.621 1.00 54.34 264 SER A O 1
ATOM 2046 N N . GLU A 1 265 ? 34.782 -2.641 -22.387 1.00 52.62 265 GLU A N 1
ATOM 2047 C CA . GLU A 1 265 ? 33.317 -2.718 -22.241 1.00 52.62 265 GLU A CA 1
ATOM 2048 C C . GLU A 1 265 ? 32.819 -1.954 -21.000 1.00 52.62 265 GLU A C 1
ATOM 2050 O O . GLU A 1 265 ? 31.766 -1.311 -21.035 1.00 52.62 265 GLU A O 1
ATOM 2055 N N . SER A 1 266 ? 33.619 -1.945 -19.929 1.00 49.41 266 SER A N 1
ATOM 2056 C CA . SER A 1 266 ? 33.380 -1.179 -18.700 1.00 49.41 266 SER A CA 1
ATOM 2057 C C . SER A 1 266 ? 33.329 0.335 -18.933 1.00 49.41 266 SER A C 1
ATOM 2059 O O . SER A 1 266 ? 32.438 1.006 -18.404 1.00 49.41 266 SER A O 1
ATOM 2061 N N . ASP A 1 267 ? 34.236 0.876 -19.752 1.00 48.16 267 ASP A N 1
ATOM 2062 C CA . ASP A 1 267 ? 34.251 2.307 -20.077 1.00 48.16 267 ASP A CA 1
ATOM 2063 C C . ASP A 1 267 ? 33.084 2.688 -20.989 1.00 48.16 267 ASP A C 1
ATOM 2065 O O . ASP A 1 267 ? 32.503 3.762 -20.835 1.00 48.16 267 ASP A O 1
ATOM 2069 N N . ILE A 1 268 ? 32.693 1.800 -21.910 1.00 52.31 268 ILE A N 1
ATOM 2070 C CA . ILE A 1 268 ? 31.546 2.018 -22.801 1.00 52.31 268 ILE A CA 1
ATOM 2071 C C . ILE A 1 268 ? 30.253 2.127 -21.981 1.00 52.31 268 ILE A C 1
ATOM 2073 O O . ILE A 1 268 ? 29.490 3.074 -22.172 1.00 52.31 268 ILE A O 1
ATOM 2077 N N . PHE A 1 269 ? 30.019 1.227 -21.019 1.00 46.41 269 PHE A N 1
ATOM 2078 C CA . PHE A 1 269 ? 28.785 1.257 -20.228 1.00 46.41 269 PHE A CA 1
ATOM 2079 C C . PHE A 1 269 ? 28.681 2.514 -19.344 1.00 46.41 269 PHE A C 1
ATOM 2081 O O . PHE A 1 269 ? 27.630 3.158 -19.314 1.00 46.41 269 PHE A O 1
ATOM 2088 N N . GLN A 1 270 ? 29.768 2.930 -18.677 1.00 45.19 270 GLN A N 1
ATOM 2089 C CA . GLN A 1 270 ? 29.748 4.169 -17.886 1.00 45.19 270 GLN A CA 1
ATOM 2090 C C . GLN A 1 270 ? 29.689 5.438 -18.749 1.00 45.19 270 GLN A C 1
ATOM 2092 O O . GLN A 1 270 ? 29.032 6.407 -18.361 1.00 45.19 270 GLN A O 1
ATOM 2097 N N . ASN A 1 271 ? 30.326 5.452 -19.924 1.00 45.19 271 ASN A N 1
ATOM 2098 C CA . ASN A 1 271 ? 30.221 6.587 -20.840 1.00 45.19 271 ASN A CA 1
ATOM 2099 C C . ASN A 1 271 ? 28.829 6.706 -21.468 1.00 45.19 271 ASN A C 1
ATOM 2101 O O . ASN A 1 271 ? 28.401 7.827 -21.719 1.00 45.19 271 ASN A O 1
ATOM 2105 N N . ASN A 1 272 ? 28.079 5.616 -21.657 1.00 46.19 272 ASN A N 1
ATOM 2106 C CA . ASN A 1 272 ? 26.698 5.694 -22.149 1.00 46.19 272 ASN A CA 1
ATOM 2107 C C . ASN A 1 272 ? 25.777 6.441 -21.161 1.00 46.19 272 ASN A C 1
ATOM 2109 O O . ASN A 1 272 ? 25.000 7.294 -21.583 1.00 46.19 272 ASN A O 1
ATOM 2113 N N . ILE A 1 273 ? 25.931 6.202 -19.851 1.00 44.38 273 ILE A N 1
ATOM 2114 C CA . ILE A 1 273 ? 25.176 6.891 -18.781 1.00 44.38 273 ILE A CA 1
ATOM 2115 C C . ILE A 1 273 ? 25.586 8.375 -18.648 1.00 44.38 273 ILE A C 1
ATOM 2117 O O . ILE A 1 273 ? 24.788 9.218 -18.237 1.00 44.38 273 ILE A O 1
ATOM 2121 N N . LYS A 1 274 ? 26.826 8.728 -19.017 1.00 37.97 274 LYS A N 1
ATOM 2122 C CA . LYS A 1 274 ? 27.305 10.123 -19.030 1.00 37.97 274 LYS A CA 1
ATOM 2123 C C . LYS A 1 274 ? 26.902 10.869 -20.308 1.00 37.97 274 LYS A C 1
ATOM 2125 O O . LYS A 1 274 ? 26.437 12.004 -20.224 1.00 37.97 274 LYS A O 1
ATOM 2130 N N . ASN A 1 275 ? 27.022 10.241 -21.475 1.00 38.38 275 ASN A N 1
ATOM 2131 C CA . ASN A 1 275 ? 26.780 10.867 -22.779 1.00 38.38 275 ASN A CA 1
ATOM 2132 C C . ASN A 1 275 ? 25.295 11.040 -23.127 1.00 38.38 275 ASN A C 1
ATOM 2134 O O . ASN A 1 275 ? 24.981 11.876 -23.970 1.00 38.38 275 ASN A O 1
ATOM 2138 N N . SER A 1 276 ? 24.372 10.354 -22.443 1.00 38.84 276 SER A N 1
ATOM 2139 C CA . SER A 1 276 ? 22.929 10.631 -22.551 1.00 38.84 276 SER A CA 1
ATOM 2140 C C . SER A 1 276 ? 22.525 12.039 -22.079 1.00 38.84 276 SER A C 1
ATOM 2142 O O . SER A 1 276 ? 21.378 12.427 -22.261 1.00 38.84 276 SER A O 1
ATOM 2144 N N . ASN A 1 277 ? 23.450 12.807 -21.489 1.00 35.94 277 ASN A N 1
ATOM 2145 C CA . ASN A 1 277 ? 23.259 14.195 -21.055 1.00 35.94 277 ASN A CA 1
ATOM 2146 C C . ASN A 1 277 ? 23.805 15.231 -22.069 1.00 35.94 277 ASN A C 1
ATOM 2148 O O . ASN A 1 277 ? 24.033 16.377 -21.690 1.00 35.94 277 ASN A O 1
ATOM 2152 N N . ASN A 1 278 ? 24.102 14.847 -23.321 1.00 30.47 278 ASN A N 1
ATOM 2153 C CA . ASN A 1 278 ? 24.747 15.733 -24.302 1.00 30.47 278 ASN A CA 1
ATOM 2154 C C . ASN A 1 278 ? 23.969 15.801 -25.639 1.00 30.47 278 ASN A C 1
ATOM 2156 O O . ASN A 1 278 ? 24.202 14.978 -26.530 1.00 30.47 278 ASN A O 1
ATOM 2160 N N . PRO A 1 279 ? 23.034 16.757 -25.800 1.00 35.28 279 PRO A N 1
ATOM 2161 C CA . PRO A 1 279 ? 22.173 16.838 -26.976 1.00 35.28 279 PRO A CA 1
ATOM 2162 C C . PRO A 1 279 ? 22.873 17.527 -28.160 1.00 35.28 279 PRO A C 1
ATOM 2164 O O . PRO A 1 279 ? 22.984 18.753 -28.205 1.00 35.28 279 PRO A O 1
ATOM 2167 N N . GLN A 1 280 ? 23.289 16.759 -29.175 1.00 31.27 280 GLN A N 1
ATOM 2168 C CA . GLN A 1 280 ? 23.682 17.322 -30.474 1.00 31.27 280 GLN A CA 1
ATOM 2169 C C . GLN A 1 280 ? 23.024 16.633 -31.676 1.00 31.27 280 GLN A C 1
ATOM 2171 O O . GLN A 1 280 ? 23.434 15.565 -32.111 1.00 31.27 280 GLN A O 1
ATOM 2176 N N . LYS A 1 281 ? 22.077 17.376 -32.264 1.00 32.41 281 LYS A N 1
ATOM 2177 C CA . LYS A 1 281 ? 21.789 17.478 -33.704 1.00 32.41 281 LYS A CA 1
ATOM 2178 C C . LYS A 1 281 ? 21.636 16.173 -34.501 1.00 32.41 281 LYS A C 1
ATOM 2180 O O . LYS A 1 281 ? 22.559 15.747 -35.185 1.00 32.41 281 LYS A O 1
ATOM 2185 N N . HIS A 1 282 ? 20.384 15.755 -34.653 1.00 27.33 282 HIS A N 1
ATOM 2186 C CA . HIS A 1 282 ? 19.810 15.655 -36.000 1.00 27.33 282 HIS A CA 1
ATOM 2187 C C . HIS A 1 282 ? 18.582 16.577 -36.099 1.00 27.33 282 HIS A C 1
ATOM 2189 O O . HIS A 1 282 ? 18.125 17.113 -35.089 1.00 27.33 282 HIS A O 1
ATOM 2195 N N . SER A 1 283 ? 18.138 16.887 -37.317 1.00 25.39 283 SER A N 1
ATOM 2196 C CA . SER A 1 283 ? 17.178 17.964 -37.600 1.00 25.39 283 SER A CA 1
ATOM 2197 C C . SER A 1 283 ? 16.317 17.647 -38.819 1.00 25.39 283 SER A C 1
ATOM 2199 O O . SER A 1 283 ? 16.812 16.976 -39.723 1.00 25.39 283 SER A O 1
ATOM 2201 N N . LEU A 1 284 ? 15.130 18.272 -38.884 1.00 24.98 284 LEU A N 1
ATOM 2202 C CA . LEU A 1 284 ? 14.050 18.085 -39.875 1.00 24.98 284 LEU A CA 1
ATOM 2203 C C . LEU A 1 284 ? 13.198 16.821 -39.590 1.00 24.98 284 LEU A C 1
ATOM 2205 O O . LEU A 1 284 ? 13.745 15.785 -39.234 1.00 24.98 284 LEU A O 1
ATOM 2209 N N . ASP A 1 285 ? 11.864 16.834 -39.689 1.00 23.80 285 ASP A N 1
ATOM 2210 C CA . ASP A 1 285 ? 10.947 17.949 -40.001 1.00 23.80 285 ASP A CA 1
ATOM 2211 C C . ASP A 1 285 ? 9.594 17.821 -39.255 1.00 23.80 285 ASP A C 1
ATOM 2213 O O . ASP A 1 285 ? 9.319 16.789 -38.639 1.00 23.80 285 ASP A O 1
ATOM 2217 N N . ARG A 1 286 ? 8.749 18.868 -39.260 1.00 28.66 286 ARG A N 1
ATOM 2218 C CA . ARG A 1 286 ? 7.478 18.930 -38.498 1.00 28.66 286 ARG A CA 1
ATOM 2219 C C . ARG A 1 286 ? 6.227 19.078 -39.374 1.00 28.66 286 ARG A C 1
ATOM 2221 O O . ARG A 1 286 ? 6.107 20.063 -40.088 1.00 28.66 286 ARG A O 1
ATOM 2228 N N . THR A 1 287 ? 5.261 18.171 -39.192 1.00 25.31 287 THR A N 1
ATOM 2229 C CA . THR A 1 287 ? 3.775 18.266 -39.339 1.00 25.31 287 THR A CA 1
ATOM 2230 C C . THR A 1 287 ? 3.232 16.817 -39.313 1.00 25.31 287 THR A C 1
ATOM 2232 O O . THR A 1 287 ? 3.984 15.904 -39.641 1.00 25.31 287 THR A O 1
ATOM 2235 N N . GLU A 1 288 ? 2.001 16.427 -38.963 1.00 25.33 288 GLU A N 1
ATOM 2236 C CA . GLU A 1 288 ? 0.887 16.860 -38.079 1.00 25.33 288 GLU A CA 1
ATOM 2237 C C . GLU A 1 288 ? 0.009 15.574 -37.904 1.00 25.33 288 GLU A C 1
ATOM 2239 O O . GLU A 1 288 ? 0.172 14.629 -38.675 1.00 25.33 288 GLU A O 1
ATOM 2244 N N . TYR A 1 289 ? -0.892 15.326 -36.945 1.00 23.14 289 TYR A N 1
ATOM 2245 C CA . TYR A 1 289 ? -1.551 16.060 -35.846 1.00 23.14 289 TYR A CA 1
ATOM 2246 C C . TYR A 1 289 ? -1.245 15.361 -34.480 1.00 23.14 289 TYR A C 1
ATOM 2248 O O . TYR A 1 289 ? -0.406 14.463 -34.448 1.00 23.14 289 TYR A O 1
ATOM 2256 N N . PHE A 1 290 ? -1.764 15.690 -33.283 1.00 23.02 290 PHE A N 1
ATOM 2257 C CA . PHE A 1 290 ? -2.986 16.373 -32.807 1.00 23.02 290 PHE A CA 1
ATOM 2258 C C . PHE A 1 290 ? -2.679 17.440 -31.743 1.00 23.02 290 PHE A C 1
ATOM 2260 O O . PHE A 1 290 ? -1.651 17.391 -31.070 1.00 23.02 290 PHE A O 1
ATOM 2267 N N . SER A 1 291 ? -3.602 18.388 -31.576 1.00 22.80 291 SER A N 1
ATOM 2268 C CA . SER A 1 291 ? -3.498 19.507 -30.638 1.00 22.80 291 SER A CA 1
ATOM 2269 C C . SER A 1 291 ? -3.800 19.123 -29.185 1.00 22.80 291 SER A C 1
ATOM 2271 O O . SER A 1 291 ? -4.888 18.637 -28.882 1.00 22.80 291 SER A O 1
ATOM 2273 N N . ALA A 1 292 ? -2.888 19.482 -28.283 1.00 24.20 292 ALA A N 1
ATOM 2274 C CA . ALA A 1 292 ? -3.212 19.895 -26.919 1.00 24.20 292 ALA A CA 1
ATOM 2275 C C . ALA A 1 292 ? -2.749 21.355 -26.764 1.00 24.20 292 ALA A C 1
ATOM 2277 O O . ALA A 1 292 ? -1.735 21.745 -27.349 1.00 24.20 292 ALA A O 1
ATOM 2278 N N . GLU A 1 293 ? -3.521 22.180 -26.061 1.00 23.48 293 GLU A N 1
ATOM 2279 C CA . GLU A 1 293 ? -3.335 23.635 -26.078 1.00 23.48 293 GLU A CA 1
ATOM 2280 C C . GLU A 1 293 ? -2.134 24.120 -25.249 1.00 23.48 293 GLU A C 1
ATOM 2282 O O . GLU A 1 293 ? -1.615 23.433 -24.368 1.00 23.48 293 GLU A O 1
ATOM 2287 N N . LYS A 1 294 ? -1.679 25.344 -25.544 1.00 25.48 294 LYS A N 1
ATOM 2288 C CA . LYS A 1 294 ? -0.587 26.001 -24.816 1.00 25.48 294 LYS A CA 1
ATOM 2289 C C . LYS A 1 294 ? -1.053 26.450 -23.428 1.00 25.48 294 LYS A C 1
ATOM 2291 O O . LYS A 1 294 ? -1.673 27.505 -23.311 1.00 25.48 294 LYS A O 1
ATOM 2296 N N . SER A 1 295 ? -0.631 25.740 -22.388 1.00 24.50 295 SER A N 1
ATOM 2297 C CA . SER A 1 295 ? -0.615 26.262 -21.013 1.00 24.50 295 SER A CA 1
ATOM 2298 C C . SER A 1 295 ? 0.789 26.769 -20.641 1.00 24.50 295 SER A C 1
ATOM 2300 O O . SER A 1 295 ? 1.779 26.147 -21.036 1.00 24.50 295 SER A O 1
ATOM 2302 N N . PRO A 1 296 ? 0.917 27.899 -19.917 1.00 22.94 296 PRO A N 1
ATOM 2303 C CA . PRO A 1 296 ? 2.211 28.452 -19.509 1.00 22.94 296 PRO A CA 1
ATOM 2304 C C . PRO A 1 296 ? 2.880 27.616 -18.396 1.00 22.94 296 PRO A C 1
ATOM 2306 O O . PRO A 1 296 ? 2.209 26.833 -17.722 1.00 22.94 296 PRO A O 1
ATOM 2309 N N . PRO A 1 297 ? 4.199 27.772 -18.170 1.00 31.69 297 PRO A N 1
ATOM 2310 C CA . PRO A 1 297 ? 4.931 26.965 -17.196 1.00 31.69 297 PRO A CA 1
ATOM 2311 C C . PRO A 1 297 ? 4.609 27.368 -15.748 1.00 31.69 297 PRO A C 1
ATOM 2313 O O . PRO A 1 297 ? 5.096 28.384 -15.254 1.00 31.69 297 PRO A O 1
ATOM 2316 N N . SER A 1 298 ? 3.839 26.538 -15.038 1.00 23.06 298 SER A N 1
ATOM 2317 C CA . SER A 1 298 ? 3.604 26.674 -13.595 1.00 23.06 298 SER A CA 1
ATOM 2318 C C . SER A 1 298 ? 3.604 25.317 -12.880 1.00 23.06 298 SER A C 1
ATOM 2320 O O . SER A 1 298 ? 2.746 24.487 -13.152 1.00 23.06 298 SER A O 1
ATOM 2322 N N . HIS A 1 299 ? 4.573 25.152 -11.975 1.00 26.08 299 HIS A N 1
ATOM 2323 C CA . HIS A 1 299 ? 4.726 24.202 -10.856 1.00 26.08 299 HIS A CA 1
ATOM 2324 C C . HIS A 1 299 ? 3.941 22.870 -10.785 1.00 26.08 299 HIS A C 1
ATOM 2326 O O . HIS A 1 299 ? 2.722 22.822 -10.871 1.00 26.08 299 HIS A O 1
ATOM 2332 N N . ALA A 1 300 ? 4.683 21.836 -10.360 1.00 25.64 300 ALA A N 1
ATOM 2333 C CA . ALA A 1 300 ? 4.238 20.510 -9.915 1.00 25.64 300 ALA A CA 1
ATOM 2334 C C . ALA A 1 300 ? 3.639 19.593 -10.998 1.00 25.64 300 ALA A C 1
ATOM 2336 O O . ALA A 1 300 ? 2.481 19.695 -11.386 1.00 25.64 300 ALA A O 1
ATOM 2337 N N . SER A 1 301 ? 4.411 18.573 -11.372 1.00 27.03 301 SER A N 1
ATOM 2338 C CA . SER A 1 301 ? 4.040 17.441 -12.232 1.00 27.03 301 SER A CA 1
ATOM 2339 C C . SER A 1 301 ? 3.080 16.432 -11.565 1.00 27.03 301 SER A C 1
ATOM 2341 O O . SER A 1 301 ? 3.115 15.232 -11.844 1.00 27.03 301 SER A O 1
ATOM 2343 N N . ARG A 1 302 ? 2.171 16.910 -10.703 1.00 29.62 302 ARG A N 1
ATOM 2344 C CA . ARG A 1 302 ? 1.054 16.109 -10.188 1.00 29.62 302 ARG A CA 1
ATOM 2345 C C . ARG A 1 302 ? 0.033 15.929 -11.316 1.00 29.62 302 ARG A C 1
ATOM 2347 O O . ARG A 1 302 ? -0.616 16.886 -11.728 1.00 29.62 302 ARG A O 1
ATOM 2354 N N . ALA A 1 303 ? -0.136 14.695 -11.791 1.00 30.52 303 ALA A N 1
ATOM 2355 C CA . ALA A 1 303 ? -1.337 14.329 -12.541 1.00 30.52 303 ALA A CA 1
ATOM 2356 C C . ALA A 1 303 ? -2.580 14.661 -11.686 1.00 30.52 303 ALA A C 1
ATOM 2358 O O . ALA A 1 303 ? -2.510 14.523 -10.458 1.00 30.52 303 ALA A O 1
ATOM 2359 N N . PRO A 1 304 ? -3.692 15.122 -12.283 1.00 26.64 304 PRO A N 1
ATOM 2360 C CA . PRO A 1 304 ? -4.836 15.592 -11.511 1.00 26.64 304 PRO A CA 1
ATOM 2361 C C . PRO A 1 304 ? -5.419 14.455 -10.658 1.00 26.64 304 PRO A C 1
ATOM 2363 O O . PRO A 1 304 ? -5.556 13.323 -11.125 1.00 26.64 304 PRO A O 1
ATOM 2366 N N . LYS A 1 305 ? -5.729 14.759 -9.389 1.00 37.22 305 LYS A N 1
ATOM 2367 C CA . LYS A 1 305 ? -6.246 13.782 -8.407 1.00 37.22 305 LYS A CA 1
ATOM 2368 C C . LYS A 1 305 ? -7.604 13.193 -8.811 1.00 37.22 305 LYS A C 1
ATOM 2370 O O . LYS A 1 305 ? -7.908 12.054 -8.460 1.00 37.22 305 LYS A O 1
ATOM 2375 N N . GLU A 1 306 ? -8.381 13.968 -9.560 1.00 33.50 306 GLU A N 1
ATOM 2376 C CA . GLU A 1 306 ? -9.620 13.547 -10.202 1.00 33.50 306 GLU A CA 1
ATOM 2377 C C . GLU A 1 306 ? -9.506 13.774 -11.713 1.00 33.50 306 GLU A C 1
ATOM 2379 O O . GLU A 1 306 ? -8.981 14.797 -12.155 1.00 33.50 306 GLU A O 1
ATOM 2384 N N . VAL A 1 307 ? -10.019 12.837 -12.508 1.00 35.28 307 VAL A N 1
ATOM 2385 C CA . VAL A 1 307 ? -10.200 12.998 -13.957 1.00 35.28 307 VAL A CA 1
ATOM 2386 C C . VAL A 1 307 ? -11.685 12.834 -14.254 1.00 35.28 307 VAL A C 1
ATOM 2388 O O . VAL A 1 307 ? -12.299 11.850 -13.856 1.00 35.28 307 VAL A O 1
ATOM 2391 N N . VAL A 1 308 ? -12.282 13.782 -14.968 1.00 30.05 308 VAL A N 1
ATOM 2392 C CA . VAL A 1 308 ? -13.648 13.617 -15.479 1.00 30.05 308 VAL A CA 1
ATOM 2393 C C . VAL A 1 308 ? -13.556 12.780 -16.756 1.00 30.05 308 VAL A C 1
ATOM 2395 O O . VAL A 1 308 ? -12.938 13.217 -17.724 1.00 30.05 308 VAL A O 1
ATOM 2398 N N . ILE A 1 309 ? -14.106 11.561 -16.743 1.00 35.41 309 ILE A N 1
ATOM 2399 C CA . ILE A 1 309 ? -14.116 10.665 -17.918 1.00 35.41 309 ILE A CA 1
ATOM 2400 C C . ILE A 1 309 ? -15.328 10.969 -18.807 1.00 35.41 309 ILE A C 1
ATOM 2402 O O . ILE A 1 309 ? -15.227 10.932 -20.032 1.00 35.41 309 ILE A O 1
ATOM 2406 N N . SER A 1 310 ? -16.460 11.306 -18.192 1.00 33.59 310 SER A N 1
ATOM 2407 C CA . SER A 1 310 ? -17.661 11.833 -18.842 1.00 33.59 310 SER A CA 1
ATOM 2408 C C . SER A 1 310 ? -18.405 12.747 -17.866 1.00 33.59 310 SER A C 1
ATOM 2410 O O . SER A 1 310 ? -18.098 12.753 -16.674 1.00 33.59 310 SER A O 1
ATOM 2412 N N . GLU A 1 311 ? -19.399 13.498 -18.344 1.00 38.78 311 GLU A N 1
ATOM 2413 C CA . GLU A 1 311 ? -20.236 14.355 -17.484 1.00 38.78 311 GLU A CA 1
ATOM 2414 C C . GLU A 1 311 ? -20.928 13.558 -16.355 1.00 38.78 311 GLU A C 1
ATOM 2416 O O . GLU A 1 311 ? -21.115 14.083 -15.259 1.00 38.78 311 GLU A O 1
ATOM 2421 N N . ASP A 1 312 ? -21.205 12.268 -16.589 1.00 36.53 312 ASP A N 1
ATOM 2422 C CA . ASP A 1 312 ? -21.808 11.339 -15.624 1.00 36.53 312 ASP A CA 1
ATOM 2423 C C . ASP A 1 312 ? -20.801 10.583 -14.726 1.00 36.53 312 ASP A C 1
ATOM 2425 O O . ASP A 1 312 ? -21.225 9.936 -13.768 1.00 36.53 312 ASP A O 1
ATOM 2429 N N . ILE A 1 313 ? -19.489 10.583 -15.028 1.00 42.84 313 ILE A N 1
ATOM 2430 C CA . ILE A 1 313 ? -18.504 9.711 -14.350 1.00 42.84 313 ILE A CA 1
ATOM 2431 C C . ILE A 1 313 ? -17.213 10.454 -13.976 1.00 42.84 313 ILE A C 1
ATOM 2433 O O . ILE A 1 313 ? -16.380 10.822 -14.815 1.00 42.84 313 ILE A O 1
ATOM 2437 N N . LYS A 1 314 ? -16.994 10.543 -12.660 1.00 47.62 314 LYS A N 1
ATOM 2438 C CA . LYS A 1 314 ? -15.745 10.978 -12.024 1.00 47.62 314 LYS A CA 1
ATOM 2439 C C . LYS A 1 314 ? -14.811 9.779 -11.804 1.00 47.62 314 LYS A C 1
ATOM 2441 O O . LYS A 1 314 ? -15.220 8.761 -11.240 1.00 47.62 314 LYS A O 1
ATOM 2446 N N . LEU A 1 315 ? -13.552 9.913 -12.223 1.00 39.53 315 LEU A N 1
ATOM 2447 C CA . LEU A 1 315 ? -12.454 9.016 -11.863 1.00 39.53 315 LEU A CA 1
ATOM 2448 C C . LEU A 1 315 ? -11.682 9.614 -10.687 1.00 39.53 315 LEU A C 1
ATOM 2450 O O . LEU A 1 315 ? -11.103 10.693 -10.821 1.00 39.53 315 LEU A O 1
ATOM 2454 N N . SER A 1 316 ? -11.585 8.875 -9.587 1.00 44.22 316 SER A N 1
ATOM 2455 C CA . SER A 1 316 ? -10.591 9.134 -8.540 1.00 44.22 316 SER A CA 1
ATOM 2456 C C . SER A 1 316 ? -9.424 8.161 -8.725 1.00 44.22 316 SER A C 1
ATOM 2458 O O . SER A 1 316 ? -9.635 6.962 -8.922 1.00 44.22 316 SER A O 1
ATOM 2460 N N . VAL A 1 317 ? -8.186 8.660 -8.688 1.00 43.09 317 VAL A N 1
ATOM 2461 C CA . VAL A 1 317 ? -6.991 7.823 -8.898 1.00 43.09 317 VAL A CA 1
ATOM 2462 C C . VAL A 1 317 ? -6.299 7.559 -7.564 1.00 43.09 317 VAL A C 1
ATOM 2464 O O . VAL A 1 317 ? -5.751 8.482 -6.962 1.00 43.09 317 VAL A O 1
ATOM 2467 N N . ALA A 1 318 ? -6.283 6.299 -7.132 1.00 40.81 318 ALA A N 1
ATOM 2468 C CA . ALA A 1 318 ? -5.485 5.850 -5.996 1.00 40.81 318 ALA A CA 1
ATOM 2469 C C . ALA A 1 318 ? -4.125 5.339 -6.501 1.00 40.81 318 ALA A C 1
ATOM 2471 O O . ALA A 1 318 ? -4.046 4.633 -7.511 1.00 40.81 318 ALA A O 1
ATOM 2472 N N . ARG A 1 319 ? -3.041 5.731 -5.825 1.00 42.94 319 ARG A N 1
ATOM 2473 C CA . ARG A 1 319 ? -1.662 5.414 -6.219 1.00 42.94 319 ARG A CA 1
ATOM 2474 C C . ARG A 1 319 ? -0.815 5.071 -5.007 1.00 42.94 319 ARG A C 1
ATOM 2476 O O . ARG A 1 319 ? -0.888 5.776 -4.006 1.00 42.94 319 ARG A O 1
ATOM 2483 N N . GLU A 1 320 ? 0.063 4.092 -5.174 1.00 39.19 320 GLU A N 1
ATOM 2484 C CA . GLU A 1 320 ? 1.188 3.847 -4.260 1.00 39.19 320 GLU A CA 1
ATOM 2485 C C . GLU A 1 320 ? 2.480 4.592 -4.665 1.00 39.19 320 GLU A C 1
ATOM 2487 O O . GLU A 1 320 ? 3.468 4.528 -3.937 1.00 39.19 320 GLU A O 1
ATOM 2492 N N . PHE A 1 321 ? 2.486 5.301 -5.809 1.00 36.91 321 PHE A N 1
ATOM 2493 C CA . PHE A 1 321 ? 3.670 5.935 -6.422 1.00 36.91 321 PHE A CA 1
ATOM 2494 C C . PHE A 1 321 ? 3.406 7.351 -6.974 1.00 36.91 321 PHE A C 1
ATOM 2496 O O . PHE A 1 321 ? 2.337 7.565 -7.605 1.00 36.91 321 PHE A O 1
#

Nearest PDB structures (foldseek):
  4ydu-assembly2_B  TM=9.416E-01  e=1.403E-22  Escherichia coli
  3zeu-assembly2_B  TM=8.388E-01  e=6.465E-23  Salmonella enterica subsp. enterica serovar Typhimurium str. ST4/74
  4wq4-assembly2_B  TM=8.256E-01  e=1.678E-22  Escherichia coli K-12
  4wq5-assembly1_A  TM=7.905E-01  e=7.283E-23  Escherichia coli K-12
  3wuh-assembly3_B-2  TM=8.209E-01  e=2.433E-16  Saccharomyces cerevisiae S288C

Radius of gyration: 23.75 Å; Cα contacts (8 Å, |Δi|>4): 494; chains: 1; bounding box: 64×43×68 Å

Mean predicted aligned error: 11.74 Å

Sequence (321 aa):
MIILGIETSCDETAVSVIEAKGDLKSLQFKILGSAVNSQIEIHKPYGGVFPALAKREHLRNLPLVLEEALKKADIKDDLDKIDIIAVTVGPGLEPALWTGINFAEKLGKSWGKAVIPTNHMEGHIASVLFKTDESESKKEQTKSRIEFPAIALLISGGHTELVLLKSWVSKETIGETQDDAVGEAFDKVARMMNLPYPGGPEISKLAEKARLEDISLEKKFPRPMLHSKDLNFSFSGLKTAVLYYLKNINEVNIRSAQQRGQVSESDIFQNNIKNSNNPQKHSLDRTEYFSAEKSPPSHASRAPKEVVISEDIKLSVAREF

Solvent-accessible surface area (backbone atoms only — not comparable to full-atom values): 18527 Å² total; per-residue (Å²): 90,30,35,38,40,38,43,21,35,61,54,41,32,34,22,33,31,33,41,45,45,77,49,100,91,56,68,43,63,43,80,49,14,63,28,74,48,72,42,60,83,76,22,37,90,70,69,48,85,50,60,76,59,31,27,50,50,41,68,66,40,48,67,55,28,42,53,49,8,29,54,59,40,77,33,64,94,48,63,78,68,47,57,35,35,35,30,34,72,31,75,61,42,66,62,16,20,53,44,40,43,62,45,46,56,51,47,18,70,73,70,78,30,55,70,41,83,35,48,44,65,57,50,47,66,54,48,71,53,51,86,70,85,91,77,69,90,89,65,80,92,73,72,67,68,88,64,70,51,28,36,39,41,43,44,31,60,80,41,35,38,35,33,42,29,67,42,101,91,38,70,44,80,66,19,40,44,80,60,42,19,63,40,42,34,35,33,58,44,20,55,75,68,75,46,64,61,73,12,50,65,55,52,51,52,52,53,48,52,29,64,76,68,71,60,76,71,89,75,80,74,72,69,58,57,79,82,56,93,71,62,46,41,48,34,54,68,41,45,50,56,49,54,55,48,55,50,51,51,52,53,52,51,49,54,56,29,52,78,67,75,49,88,53,71,71,59,51,59,57,45,52,73,56,53,77,76,62,94,77,84,86,81,88,85,92,87,87,87,84,90,76,82,94,74,82,96,71,86,75,94,68,74,71,65,59,45,78,81,45,102,82,32,50,31,44,62,38,66,79,121

Foldseek 3Di:
DWE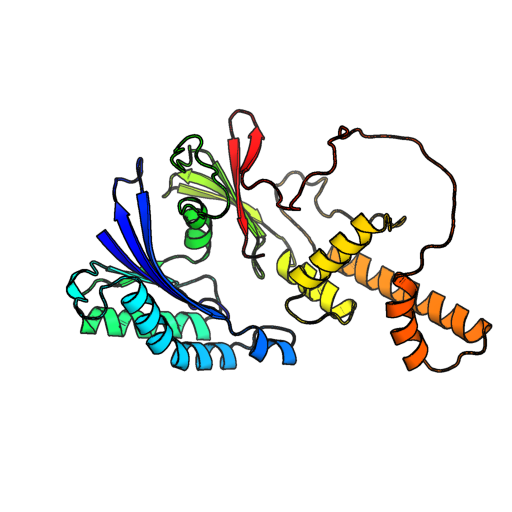WEFEFFFFKTKIWIWDWDDDQQQIAIDTLFMFMDGPQVVCQVVLGGDLVVSLVVNLVCNVVRVCRNCVSNVCNVPCLVHAAYEAECDDGRPSRRVSRVVVRVVVCVVNVHYYHYDHPVLCLVCVLQDDDPPDDDPPDPDRSRDDPQEWEAEADQAWTFIKGPRGSVDIDTQETEPDGGPQVLQSLLQVLLVHIPPRNVVVVVVVVVCVVVVNDDPDDADAPPPPPPTPYHYRVSRSVSSNVVSVVVLVVLCVVCVVVVNDDSVVSSVVVVVCSSPDDDDDDDDDDDDDDDDDDDDDDPDDDQWDPPDPNYIYGYGDPD